Protein AF-A0A7J3XBY1-F1 (afdb_monomer)

Structure (mmCIF, N/CA/C/O backbone):
data_AF-A0A7J3XBY1-F1
#
_entry.id   AF-A0A7J3XBY1-F1
#
loop_
_atom_site.group_PDB
_atom_site.id
_atom_site.type_symbol
_atom_site.label_atom_id
_atom_site.label_alt_id
_atom_site.label_comp_id
_atom_site.label_asym_id
_atom_site.label_entity_id
_atom_site.label_seq_id
_atom_site.pdbx_PDB_ins_code
_atom_site.Cartn_x
_atom_site.Cartn_y
_atom_site.Cartn_z
_atom_site.occupancy
_atom_site.B_iso_or_equiv
_atom_site.auth_seq_id
_atom_site.auth_comp_id
_atom_site.auth_asym_id
_atom_site.auth_atom_id
_atom_site.pdbx_PDB_model_num
ATOM 1 N N . GLU A 1 1 ? -25.890 1.057 11.736 1.00 79.50 1 GLU A N 1
ATOM 2 C CA . GLU A 1 1 ? -25.985 0.246 10.523 1.00 79.50 1 GLU A CA 1
ATOM 3 C C . GLU A 1 1 ? -24.661 -0.401 10.126 1.00 79.50 1 GLU A C 1
ATOM 5 O O . GLU A 1 1 ? -24.503 -1.569 10.433 1.00 79.50 1 GLU A O 1
ATOM 10 N N . LEU A 1 2 ? -23.681 0.299 9.525 1.00 90.75 2 LEU A N 1
ATOM 11 C CA . LEU A 1 2 ? -22.458 -0.377 9.042 1.00 90.75 2 LEU A CA 1
ATOM 12 C C . LEU A 1 2 ? -21.665 -1.080 10.159 1.00 90.75 2 LEU A C 1
ATOM 14 O O . LEU A 1 2 ? -21.316 -2.240 10.000 1.00 90.75 2 LEU A O 1
ATOM 18 N N . SER A 1 3 ? -21.433 -0.424 11.303 1.00 92.00 3 SER A N 1
ATOM 19 C CA . SER A 1 3 ? -20.705 -1.039 12.427 1.00 92.00 3 SER A CA 1
ATOM 20 C C . SER A 1 3 ? -21.387 -2.302 12.974 1.00 92.00 3 SER A C 1
ATOM 22 O O . SER A 1 3 ? -20.697 -3.234 13.360 1.00 92.00 3 SER A O 1
ATOM 24 N N . GLU A 1 4 ? -22.725 -2.342 12.991 1.00 92.69 4 GLU A N 1
ATOM 25 C CA . GLU A 1 4 ? -23.493 -3.527 13.416 1.00 92.69 4 GLU A CA 1
ATOM 26 C C . GLU A 1 4 ? -23.358 -4.643 12.378 1.00 92.69 4 GLU A C 1
ATOM 28 O O . GLU A 1 4 ? -23.015 -5.762 12.737 1.00 92.69 4 GLU A O 1
ATOM 33 N N . LYS A 1 5 ? -23.513 -4.314 11.087 1.00 94.88 5 LYS A N 1
ATOM 34 C CA . LYS A 1 5 ? -23.347 -5.268 9.982 1.00 94.88 5 LYS A CA 1
ATOM 35 C C . LYS A 1 5 ? -21.949 -5.889 9.951 1.00 94.88 5 LYS A C 1
ATOM 37 O O . LYS A 1 5 ? -21.825 -7.080 9.709 1.00 94.88 5 LYS A O 1
ATOM 42 N N . LEU A 1 6 ? -20.893 -5.109 10.204 1.00 94.94 6 LEU A N 1
ATOM 43 C CA . LEU A 1 6 ? -19.517 -5.628 10.252 1.00 94.94 6 LEU A CA 1
ATOM 44 C C . LEU A 1 6 ? -19.338 -6.680 11.356 1.00 94.94 6 LEU A C 1
ATOM 46 O O . LEU A 1 6 ? -18.651 -7.676 11.150 1.00 94.94 6 LEU A O 1
ATOM 50 N N . VAL A 1 7 ? -19.964 -6.461 12.513 1.00 94.00 7 VAL A N 1
ATOM 51 C CA . VAL A 1 7 ? -19.957 -7.417 13.625 1.00 94.00 7 VAL A CA 1
ATOM 52 C C . VAL A 1 7 ? -20.794 -8.652 13.292 1.00 94.00 7 VAL A C 1
ATOM 54 O O . VAL A 1 7 ? -20.321 -9.769 13.472 1.00 94.00 7 VAL A O 1
ATOM 57 N N . GLU A 1 8 ? -22.009 -8.458 12.778 1.00 94.38 8 GLU A N 1
ATOM 58 C CA . GLU A 1 8 ? -22.939 -9.535 12.414 1.00 94.38 8 GLU A CA 1
ATOM 59 C C . GLU A 1 8 ? -22.351 -10.478 11.356 1.00 94.38 8 GLU A C 1
ATOM 61 O O . GLU A 1 8 ? -22.463 -11.694 11.473 1.00 94.38 8 GLU A O 1
ATOM 66 N N . LEU A 1 9 ? -21.662 -9.921 10.356 1.00 95.94 9 LEU A N 1
ATOM 67 C CA . LEU A 1 9 ? -20.975 -10.686 9.313 1.00 95.94 9 LEU A CA 1
ATOM 68 C C . LEU A 1 9 ? -19.730 -11.430 9.822 1.00 95.94 9 LEU A C 1
ATOM 70 O O . LEU A 1 9 ? -19.124 -12.175 9.055 1.00 95.94 9 LEU A O 1
ATOM 74 N N . GLY A 1 10 ? -19.322 -11.220 11.078 1.00 94.38 10 GLY A N 1
ATOM 75 C CA . GLY A 1 10 ? -18.137 -11.851 11.652 1.00 94.38 10 GLY A CA 1
ATOM 76 C C . GLY A 1 10 ? -16.837 -11.397 10.990 1.00 94.38 10 GLY A C 1
ATOM 77 O O . GLY A 1 10 ? -15.913 -12.196 10.869 1.00 94.38 10 GLY A O 1
ATOM 78 N N . VAL A 1 11 ? -16.762 -10.138 10.538 1.00 96.31 11 VAL A N 1
ATOM 79 C CA . VAL A 1 11 ? -15.561 -9.594 9.888 1.00 96.31 11 VAL A CA 1
ATOM 80 C C . VAL A 1 11 ? -14.359 -9.733 10.822 1.00 96.31 11 VAL A C 1
ATOM 82 O O . VAL A 1 11 ? -14.423 -9.340 11.987 1.00 96.31 11 VAL A O 1
ATOM 85 N N . ASP A 1 12 ? -13.252 -10.270 10.309 1.00 95.19 12 ASP A N 1
ATOM 86 C CA . ASP A 1 12 ? -12.038 -10.467 11.103 1.00 95.19 12 ASP A CA 1
ATOM 87 C C . ASP A 1 12 ? -11.291 -9.158 11.343 1.00 95.19 12 ASP A C 1
ATOM 89 O O . ASP A 1 12 ? -10.939 -8.845 12.481 1.00 95.19 12 ASP A O 1
ATOM 93 N N . GLU A 1 13 ? -11.090 -8.371 10.284 1.00 95.25 13 GLU A N 1
ATOM 94 C CA . GLU A 1 13 ? -10.285 -7.154 10.316 1.00 95.25 13 GLU A CA 1
ATOM 95 C C . GLU A 1 13 ? -10.919 -6.029 9.492 1.00 95.25 13 GLU A C 1
ATOM 97 O O . GLU A 1 13 ? -11.489 -6.245 8.422 1.00 95.25 13 GLU A O 1
ATOM 102 N N . VAL A 1 14 ? -10.793 -4.798 9.983 1.00 95.31 14 VAL A N 1
ATOM 103 C CA . VAL A 1 14 ? -11.239 -3.579 9.306 1.00 95.31 14 VAL A CA 1
ATOM 104 C C . VAL A 1 14 ? -10.068 -2.615 9.226 1.00 95.31 14 VAL A C 1
ATOM 106 O O . VAL A 1 14 ? -9.582 -2.130 10.246 1.00 95.31 14 VAL A O 1
ATOM 109 N N . TYR A 1 15 ? -9.654 -2.295 8.002 1.00 94.75 15 TYR A N 1
ATOM 110 C CA . TYR A 1 15 ? -8.628 -1.294 7.735 1.00 94.75 15 TYR A CA 1
ATOM 111 C C . TYR A 1 15 ? -9.278 0.052 7.411 1.00 94.75 15 TYR A C 1
ATOM 113 O O . TYR A 1 15 ? -10.004 0.185 6.425 1.00 94.75 15 TYR A O 1
ATOM 121 N N . VAL A 1 16 ? -8.998 1.069 8.223 1.00 94.44 16 VAL A N 1
ATOM 122 C CA . VAL A 1 16 ? -9.478 2.440 8.014 1.00 94.44 16 VAL A CA 1
ATOM 123 C C . VAL A 1 16 ? -8.360 3.350 7.537 1.00 94.44 16 VAL A C 1
ATOM 125 O O . VAL A 1 16 ? -7.238 3.315 8.031 1.00 94.44 16 VAL A O 1
ATOM 128 N N . SER A 1 17 ? -8.665 4.205 6.571 1.00 93.19 17 SER A N 1
ATOM 129 C CA . SER A 1 17 ? -7.735 5.238 6.123 1.00 93.19 17 SER A CA 1
ATOM 130 C C . SER A 1 17 ? -7.868 6.493 6.981 1.00 93.19 17 SER A C 1
ATOM 132 O O . SER A 1 17 ? -8.907 7.154 6.925 1.00 93.19 17 SER A O 1
ATOM 134 N N . LEU A 1 18 ? -6.826 6.826 7.748 1.00 91.56 18 LEU A N 1
ATOM 135 C CA . LEU A 1 18 ? -6.816 8.021 8.595 1.00 91.56 18 LEU A CA 1
ATOM 136 C C . LEU A 1 18 ? -6.181 9.221 7.898 1.00 91.56 18 LEU A C 1
ATOM 138 O O . LEU A 1 18 ? -6.830 10.244 7.832 1.00 91.56 18 LEU A O 1
ATOM 142 N N . ASP A 1 19 ? -4.973 9.095 7.347 1.00 90.75 19 ASP A N 1
ATOM 143 C CA . ASP A 1 19 ? -4.240 10.081 6.520 1.00 90.75 19 ASP A CA 1
ATOM 144 C C . ASP A 1 19 ? -4.087 11.542 7.007 1.00 90.75 19 ASP A C 1
ATOM 146 O O . ASP A 1 19 ? -3.199 12.229 6.516 1.00 90.75 19 ASP A O 1
ATOM 150 N N . ALA A 1 20 ? -4.888 12.047 7.938 1.00 92.31 20 ALA A N 1
ATOM 151 C CA . ALA A 1 20 ? -4.727 13.321 8.621 1.00 92.31 20 ALA A CA 1
ATOM 152 C C . ALA A 1 20 ? -5.603 13.358 9.884 1.00 92.31 20 ALA A C 1
ATOM 154 O O . ALA A 1 20 ? -6.589 12.625 9.993 1.00 92.31 20 ALA A O 1
ATOM 155 N N . LEU A 1 21 ? -5.245 14.220 10.832 1.00 90.50 21 LEU A N 1
ATOM 156 C CA . LEU A 1 21 ? -5.998 14.485 12.061 1.00 90.50 21 LEU A CA 1
ATOM 157 C C . LEU A 1 21 ? -6.724 15.832 12.011 1.00 90.50 21 LEU A C 1
ATOM 159 O O . LEU A 1 21 ? -7.783 15.979 12.618 1.00 90.50 21 LEU A O 1
ATOM 163 N N . ASP A 1 22 ? -6.174 16.803 11.284 1.00 90.88 22 ASP A N 1
ATOM 164 C CA . ASP A 1 22 ? -6.866 18.045 10.962 1.00 90.88 22 ASP A CA 1
ATOM 165 C C . ASP A 1 22 ? -7.938 17.835 9.875 1.00 90.88 22 ASP A C 1
ATOM 167 O O . ASP A 1 22 ? -7.717 17.154 8.871 1.00 90.88 22 ASP A O 1
ATOM 171 N N . VAL A 1 23 ? -9.118 18.435 10.060 1.00 88.19 23 VAL A N 1
ATOM 172 C CA . VAL A 1 23 ? -10.277 18.243 9.170 1.00 88.19 23 VAL A CA 1
ATOM 173 C C . VAL A 1 23 ? -10.050 18.875 7.794 1.00 88.19 23 VAL A C 1
ATOM 175 O O . VAL A 1 23 ? -10.453 18.298 6.776 1.00 88.19 23 VAL A O 1
ATOM 178 N N . GLU A 1 24 ? -9.399 20.039 7.733 1.00 88.44 24 GLU A N 1
ATOM 179 C CA . GLU A 1 24 ? -9.116 20.707 6.462 1.00 88.44 24 GLU A CA 1
ATOM 180 C C . GLU A 1 24 ? -8.057 19.939 5.670 1.00 88.44 24 GLU A C 1
ATOM 182 O O . GLU A 1 24 ? -8.217 19.707 4.468 1.00 88.44 24 GLU A O 1
ATOM 187 N N . LEU A 1 25 ? -6.991 19.503 6.341 1.00 89.81 25 LEU A N 1
ATOM 188 C CA . LEU A 1 25 ? -5.937 18.682 5.762 1.00 89.81 25 LEU A CA 1
ATOM 189 C C . LEU A 1 25 ? -6.477 17.329 5.294 1.00 89.81 25 LEU A C 1
ATOM 191 O O . LEU A 1 25 ? -6.195 16.918 4.165 1.00 89.81 25 LEU A O 1
ATOM 195 N N . TYR A 1 26 ? -7.313 16.679 6.109 1.00 89.88 26 TYR A N 1
ATOM 196 C CA . TYR A 1 26 ? -7.995 15.445 5.735 1.00 89.88 26 TYR A CA 1
ATOM 197 C C . TYR A 1 26 ? -8.787 15.638 4.447 1.00 89.88 26 TYR A C 1
ATOM 199 O O . TYR A 1 26 ? -8.616 14.871 3.506 1.00 89.88 26 TYR A O 1
ATOM 207 N N . SER A 1 27 ? -9.592 16.697 4.354 1.00 87.38 27 SER A N 1
ATOM 208 C CA . SER A 1 27 ? -10.418 16.972 3.171 1.00 87.38 27 SER A CA 1
ATOM 209 C C . SER A 1 27 ? -9.581 17.278 1.920 1.00 87.38 27 SER A C 1
ATOM 211 O O . SER A 1 27 ? -9.976 16.928 0.804 1.00 87.38 27 SER A O 1
ATOM 213 N N . LYS A 1 28 ? -8.402 17.898 2.089 1.00 86.81 28 LYS A N 1
ATOM 214 C CA . LYS A 1 28 ? -7.443 18.148 0.997 1.00 86.81 28 LYS A CA 1
ATOM 215 C C . LYS A 1 28 ? -6.835 16.851 0.456 1.00 86.81 28 LYS A C 1
ATOM 217 O O . LYS A 1 28 ? -6.684 16.724 -0.760 1.00 86.81 28 LYS A O 1
ATOM 222 N N . ILE A 1 29 ? -6.497 15.902 1.333 1.00 87.06 29 ILE A N 1
ATOM 223 C CA . ILE A 1 29 ? -5.884 14.615 0.960 1.00 87.06 29 ILE A CA 1
ATOM 224 C C . ILE A 1 29 ? -6.950 13.617 0.477 1.00 87.06 29 ILE A C 1
ATOM 226 O O . ILE A 1 29 ? -6.835 13.043 -0.606 1.00 87.06 29 ILE A O 1
ATOM 230 N N . ARG A 1 30 ? -8.015 13.429 1.257 1.00 86.94 30 ARG A N 1
ATOM 231 C CA . ARG A 1 30 ? -9.132 12.504 1.025 1.00 86.94 30 ARG A CA 1
ATOM 232 C C . ARG A 1 30 ? -10.342 13.260 0.482 1.00 86.94 30 ARG A C 1
ATOM 234 O O . ARG A 1 30 ? -11.317 13.501 1.189 1.00 86.94 30 ARG A O 1
ATOM 241 N N . ARG A 1 31 ? -10.297 13.611 -0.805 1.00 84.75 31 ARG A N 1
ATOM 242 C CA . ARG A 1 31 ? -11.412 14.290 -1.490 1.00 84.75 31 ARG A CA 1
ATOM 243 C C . ARG A 1 31 ? -12.710 13.485 -1.361 1.00 84.75 31 ARG A C 1
ATOM 245 O O . ARG A 1 31 ? -12.765 12.332 -1.779 1.00 84.75 31 ARG A O 1
ATOM 252 N N . GLY A 1 32 ? -13.744 14.108 -0.797 1.00 84.19 32 GLY A N 1
ATOM 253 C CA . GLY A 1 32 ? -15.044 13.476 -0.540 1.00 84.19 32 GLY A CA 1
ATOM 254 C C . GLY A 1 32 ? -15.105 12.612 0.725 1.00 84.19 32 GLY A C 1
ATOM 255 O O . GLY A 1 32 ? -16.154 12.043 1.013 1.00 84.19 32 GLY A O 1
ATOM 256 N N . GLY A 1 33 ? -14.010 12.505 1.482 1.00 86.12 33 GLY A N 1
ATOM 257 C CA . GLY A 1 33 ? -13.995 11.867 2.792 1.00 86.12 33 GLY A CA 1
ATOM 258 C C . GLY A 1 33 ? -14.268 12.866 3.918 1.00 86.12 33 GLY A C 1
ATOM 259 O O . GLY A 1 33 ? -13.955 14.048 3.810 1.00 86.12 33 GLY A O 1
ATOM 260 N N . GLU A 1 34 ? -14.798 12.368 5.034 1.00 90.62 34 GLU A N 1
ATOM 261 C CA . GLU A 1 34 ? -15.073 13.164 6.232 1.00 90.62 34 GLU A CA 1
ATOM 262 C C . GLU A 1 34 ? -14.492 12.466 7.463 1.00 90.62 34 GLU A C 1
ATOM 264 O O . GLU A 1 34 ? -15.006 11.431 7.899 1.00 90.62 34 GLU A O 1
ATOM 269 N N . LEU A 1 35 ? -13.445 13.055 8.052 1.00 91.94 35 LEU A N 1
ATOM 270 C CA . LEU A 1 35 ? -12.786 12.507 9.241 1.00 91.94 35 LEU A CA 1
ATOM 271 C C . LEU A 1 35 ? -13.787 12.263 10.378 1.00 91.94 35 LEU A C 1
ATOM 273 O O . LEU A 1 35 ? -13.792 11.191 10.972 1.00 91.94 35 LEU A O 1
ATOM 277 N N . SER A 1 36 ? -14.707 13.204 10.605 1.00 92.25 36 SER A N 1
ATOM 278 C CA . SER A 1 36 ? -15.729 13.113 11.655 1.00 92.25 36 SER A CA 1
ATOM 279 C C . SER A 1 36 ? -16.657 11.900 11.504 1.00 92.25 36 SER A C 1
ATOM 281 O O . SER A 1 36 ? -17.075 11.319 12.508 1.00 92.25 36 SER A O 1
ATOM 283 N N . LYS A 1 37 ? -16.975 11.480 10.270 1.00 92.12 37 LYS A N 1
ATOM 284 C CA . LYS A 1 37 ? -17.774 10.271 10.014 1.00 92.12 37 LYS A CA 1
ATOM 285 C C . LYS A 1 37 ? -16.991 9.009 10.367 1.00 92.12 37 LYS A C 1
ATOM 287 O O . LYS A 1 37 ? -17.569 8.090 10.945 1.00 92.12 37 LYS A O 1
ATOM 292 N N . ILE A 1 38 ? -15.691 8.984 10.072 1.00 92.25 38 ILE A N 1
ATOM 293 C CA . ILE A 1 38 ? -14.803 7.874 10.441 1.00 92.25 38 ILE A CA 1
ATOM 294 C C . ILE A 1 38 ? -14.689 7.777 11.962 1.00 92.25 38 ILE A C 1
ATOM 296 O O . ILE A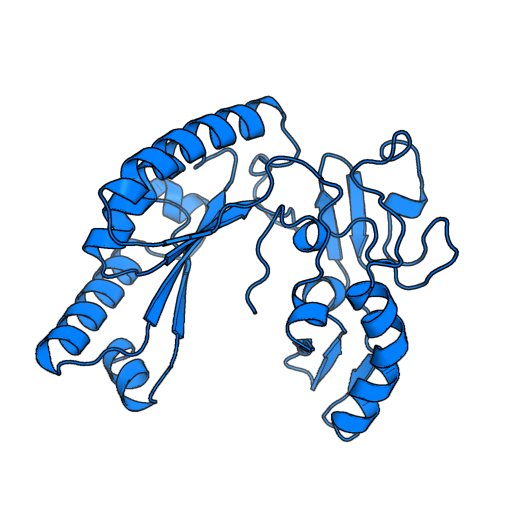 1 38 ? -14.926 6.702 12.507 1.00 92.25 38 ILE A O 1
ATOM 300 N N . THR A 1 39 ? -14.420 8.893 12.648 1.00 94.19 39 THR A N 1
ATOM 301 C CA . THR A 1 39 ? -14.345 8.962 14.117 1.00 94.19 39 THR A CA 1
ATOM 302 C C . THR A 1 39 ? -15.604 8.384 14.755 1.00 94.19 39 THR A C 1
ATOM 304 O O . THR A 1 39 ? -15.525 7.414 15.504 1.00 94.19 39 THR A O 1
ATOM 307 N N . LYS A 1 40 ? -16.782 8.894 14.369 1.00 94.75 40 LYS A N 1
ATOM 308 C CA . LYS A 1 40 ? -18.076 8.432 14.897 1.00 94.75 40 LYS A CA 1
ATOM 309 C C . LYS A 1 40 ? -18.335 6.953 14.604 1.00 94.75 40 LYS A C 1
ATOM 311 O O . LYS A 1 40 ? -18.896 6.242 15.437 1.00 94.75 40 LYS A O 1
ATOM 316 N N . GLY A 1 41 ? -17.954 6.479 13.416 1.00 95.06 41 GLY A N 1
ATOM 317 C CA . GLY A 1 41 ? -18.101 5.075 13.028 1.00 95.06 41 GLY A CA 1
ATOM 318 C C . GLY A 1 41 ? -17.251 4.136 13.885 1.00 95.06 41 GLY A C 1
ATOM 319 O O . GLY A 1 41 ? -17.741 3.086 14.311 1.00 95.06 41 GLY A O 1
ATOM 320 N N . LEU A 1 42 ? -16.012 4.540 14.172 1.00 95.62 42 LEU A N 1
ATOM 321 C CA . LEU A 1 42 ? -15.071 3.804 15.015 1.00 95.62 42 LEU A CA 1
ATOM 322 C C . LEU A 1 42 ? -15.471 3.836 16.489 1.00 95.62 42 LEU A C 1
ATOM 324 O O . LEU A 1 42 ? -15.490 2.787 17.121 1.00 95.62 42 LEU A O 1
ATOM 328 N N . GLU A 1 43 ? -15.890 4.986 17.017 1.00 96.00 43 GLU A N 1
ATOM 329 C CA . GLU A 1 43 ? -16.435 5.101 18.378 1.00 96.00 43 GLU A CA 1
ATOM 330 C C . GLU A 1 43 ? -17.658 4.199 18.571 1.00 96.00 43 GLU A C 1
ATOM 332 O O . GLU A 1 43 ? -17.768 3.482 19.569 1.00 96.00 43 GLU A O 1
ATOM 337 N N . LYS A 1 44 ? -18.570 4.180 17.588 1.00 95.62 44 LYS A N 1
ATOM 338 C CA . LYS A 1 44 ? -19.732 3.287 17.611 1.00 95.62 44 LYS A CA 1
ATOM 339 C C . LYS A 1 44 ? -19.308 1.818 17.596 1.00 95.62 44 LYS A C 1
ATOM 341 O O . LYS A 1 44 ? -19.849 1.033 18.370 1.00 95.62 44 LYS A O 1
ATOM 346 N N . LEU A 1 45 ? -18.363 1.445 16.732 1.00 96.00 45 LEU A N 1
ATOM 347 C CA . LEU A 1 45 ? -17.860 0.073 16.647 1.00 96.00 45 LEU A CA 1
ATOM 348 C C . LEU A 1 45 ? -17.168 -0.354 17.948 1.00 96.00 45 LEU A C 1
ATOM 350 O O . LEU A 1 45 ? -17.450 -1.435 18.453 1.00 96.00 45 LEU A O 1
ATOM 354 N N . LEU A 1 46 ? -16.338 0.513 18.529 1.00 95.56 46 LEU A N 1
ATOM 355 C CA . LEU A 1 46 ? -15.691 0.284 19.817 1.00 95.56 46 LEU A CA 1
ATOM 356 C C . LEU A 1 46 ? -16.727 0.061 20.925 1.00 95.56 46 LEU A C 1
ATOM 358 O O . LEU A 1 46 ? -16.628 -0.915 21.662 1.00 95.56 46 LEU A O 1
ATOM 362 N N . LYS A 1 47 ? -17.762 0.909 21.007 1.00 95.25 47 LYS A N 1
ATOM 363 C CA . LYS A 1 47 ? -18.839 0.759 21.997 1.00 95.25 47 LYS A CA 1
ATOM 364 C C . LYS A 1 47 ? -19.590 -0.566 21.839 1.00 95.25 47 LYS A C 1
ATOM 366 O O . LYS A 1 47 ? -19.839 -1.234 22.840 1.00 95.25 47 LYS A O 1
ATOM 371 N N . LEU A 1 48 ? -19.936 -0.943 20.605 1.00 94.50 48 LEU A N 1
ATOM 372 C CA . LEU A 1 48 ? -20.596 -2.220 20.312 1.00 94.50 48 LEU A CA 1
ATOM 373 C C . LEU A 1 48 ? -19.733 -3.392 20.780 1.00 94.50 48 LEU A C 1
ATOM 375 O O . LEU A 1 48 ? -20.207 -4.224 21.553 1.00 94.50 48 LEU A O 1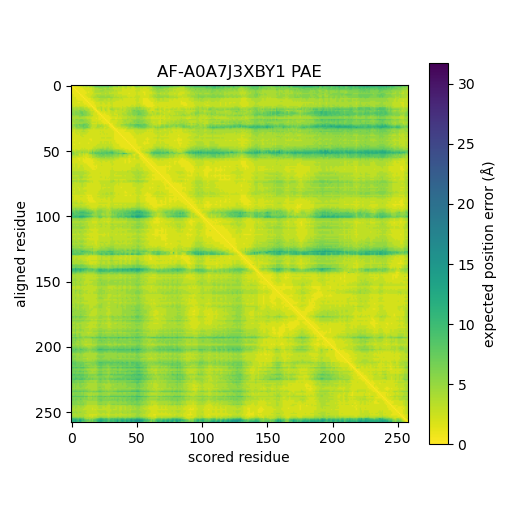
ATOM 379 N N . LYS A 1 49 ? -18.452 -3.394 20.396 1.00 94.12 49 LYS A N 1
ATOM 380 C CA . LYS A 1 49 ? -17.499 -4.430 20.793 1.00 94.12 49 LYS A CA 1
ATOM 381 C C . LYS A 1 49 ? -17.361 -4.543 22.310 1.00 94.12 49 LYS A C 1
ATOM 383 O O . LYS A 1 49 ? -17.470 -5.645 22.831 1.00 94.12 49 LYS A O 1
ATOM 388 N N . SER A 1 50 ? -17.208 -3.425 23.021 1.00 91.62 50 SER A N 1
ATOM 389 C CA . SER A 1 50 ? -17.087 -3.429 24.485 1.00 91.62 50 SER A CA 1
ATOM 390 C C . SER A 1 50 ? -18.359 -3.903 25.190 1.00 91.62 50 SER A C 1
ATOM 392 O O . SER A 1 50 ? -18.271 -4.629 26.170 1.00 91.62 50 SER A O 1
ATOM 394 N N . SER A 1 51 ? -19.545 -3.523 24.699 1.00 91.81 51 SER A N 1
ATOM 395 C CA . SER A 1 51 ? -20.825 -3.917 25.315 1.00 91.81 51 SER A CA 1
ATOM 396 C C . SER A 1 51 ? -21.169 -5.399 25.156 1.00 91.81 51 SER A C 1
ATOM 398 O O . SER A 1 51 ? -21.973 -5.923 25.917 1.00 91.81 51 SER A O 1
ATOM 400 N N . SER A 1 52 ? -20.592 -6.050 24.146 1.00 90.12 52 SER A N 1
ATOM 401 C CA . SER A 1 52 ? -20.855 -7.447 23.786 1.00 90.12 52 SER A CA 1
ATOM 402 C C . SER A 1 52 ? -19.620 -8.341 23.970 1.00 90.12 52 SER A C 1
ATOM 404 O O . SER A 1 52 ? -19.607 -9.460 23.472 1.00 90.12 52 SER A O 1
ATOM 406 N N . GLU A 1 53 ? -18.571 -7.830 24.632 1.00 91.88 53 GLU A N 1
ATOM 407 C CA . GLU A 1 53 ? -17.281 -8.508 24.862 1.00 91.88 53 GLU A CA 1
ATOM 408 C C . GLU A 1 53 ? -16.650 -9.109 23.588 1.00 91.88 53 GLU A C 1
ATOM 410 O O . GLU A 1 53 ? -16.007 -10.159 23.596 1.00 91.88 53 GLU A O 1
ATOM 415 N N . LEU A 1 54 ? -16.818 -8.421 22.456 1.00 91.94 54 LEU A N 1
ATOM 416 C CA . LEU A 1 54 ? -16.358 -8.893 21.155 1.00 91.94 54 LEU A CA 1
ATOM 417 C C . LEU A 1 54 ? -14.922 -8.458 20.878 1.00 91.94 54 LEU A C 1
ATOM 419 O O . LEU A 1 54 ? -14.579 -7.274 20.907 1.00 91.94 54 LEU A O 1
ATOM 423 N N . LEU A 1 55 ? -14.094 -9.419 20.477 1.00 90.31 55 LEU A N 1
ATOM 424 C CA . LEU A 1 55 ? -12.729 -9.148 20.023 1.00 90.31 55 LEU A CA 1
ATOM 425 C C . LEU A 1 55 ? -12.679 -8.685 18.558 1.00 90.31 55 LEU A C 1
ATOM 427 O O . LEU A 1 55 ? -11.791 -7.912 18.191 1.00 90.31 55 LEU A O 1
ATOM 431 N N . ARG A 1 56 ? -13.657 -9.089 17.735 1.00 94.44 56 ARG A N 1
ATOM 432 C CA . ARG A 1 56 ? -13.711 -8.830 16.286 1.00 94.44 56 ARG A CA 1
ATOM 433 C C . ARG A 1 56 ? -14.813 -7.833 15.889 1.00 94.44 56 ARG A C 1
ATOM 435 O O . ARG A 1 56 ? -15.802 -7.721 16.615 1.00 94.44 56 ARG A O 1
ATOM 442 N N . PRO A 1 57 ? -14.642 -7.096 14.775 1.00 95.88 57 PRO A N 1
ATOM 443 C CA . PRO A 1 57 ? -13.434 -7.034 13.939 1.00 95.88 57 PRO A CA 1
ATOM 444 C C . PRO A 1 57 ? -12.263 -6.336 14.640 1.00 95.88 57 PRO A C 1
ATOM 446 O O . PRO A 1 57 ? -12.461 -5.384 15.400 1.00 95.88 57 PRO A O 1
ATOM 449 N N . GLU A 1 58 ? -11.035 -6.784 14.390 1.00 96.00 58 GLU A N 1
ATOM 450 C CA . GLU A 1 58 ? -9.836 -6.019 14.733 1.00 96.00 58 GLU A CA 1
ATOM 451 C C . GLU A 1 58 ? -9.775 -4.762 13.855 1.00 96.00 58 GLU A C 1
ATOM 453 O O . GLU A 1 58 ? -9.915 -4.836 12.638 1.00 96.00 58 GLU A O 1
ATOM 458 N N . VAL A 1 59 ? -9.589 -3.588 14.461 1.00 96.50 59 VAL A N 1
ATOM 459 C CA . VAL A 1 59 ? -9.543 -2.326 13.716 1.00 96.50 59 VAL A CA 1
ATOM 460 C C . VAL A 1 59 ? -8.096 -1.892 13.553 1.00 96.50 59 VAL A C 1
ATOM 462 O O . VAL A 1 59 ? -7.403 -1.642 14.538 1.00 96.50 59 VAL A O 1
ATOM 465 N N . LYS A 1 60 ? -7.667 -1.735 12.305 1.00 96.69 60 LYS A N 1
ATOM 466 C CA . LYS A 1 60 ? -6.327 -1.294 11.919 1.00 96.69 60 LYS A CA 1
ATOM 467 C C . LYS A 1 60 ? -6.433 0.004 11.129 1.00 96.69 60 LYS A C 1
ATOM 469 O O . LYS A 1 60 ? -7.398 0.214 10.399 1.00 96.69 60 LYS A O 1
ATOM 474 N N . ALA A 1 61 ? -5.457 0.890 11.257 1.00 95.88 61 ALA A N 1
ATOM 475 C CA . ALA A 1 61 ? -5.421 2.144 10.517 1.00 95.88 61 ALA A CA 1
ATOM 476 C C . ALA A 1 61 ? -4.267 2.166 9.517 1.00 95.88 61 ALA A C 1
ATOM 478 O O . ALA A 1 61 ? -3.164 1.728 9.826 1.00 95.88 61 ALA A O 1
ATOM 479 N N . ILE A 1 62 ? -4.506 2.735 8.340 1.00 95.75 62 ILE A N 1
ATOM 480 C CA . ILE A 1 62 ? -3.472 3.070 7.362 1.00 95.75 62 ILE A CA 1
ATOM 481 C C . ILE A 1 62 ? -3.348 4.592 7.325 1.00 95.75 62 ILE A C 1
ATOM 483 O O . ILE A 1 62 ? -4.342 5.305 7.163 1.00 95.75 62 ILE A O 1
ATOM 487 N N . PHE A 1 63 ? -2.121 5.076 7.482 1.00 96.44 63 PHE A N 1
ATOM 488 C CA . PHE A 1 63 ? -1.749 6.475 7.359 1.00 96.44 63 PHE A CA 1
ATOM 489 C C . PHE A 1 63 ? -0.774 6.635 6.194 1.00 96.44 63 PHE A C 1
ATOM 491 O O . PHE A 1 63 ? 0.390 6.230 6.261 1.00 96.44 63 PHE A O 1
ATOM 498 N N . THR A 1 64 ? -1.263 7.225 5.109 1.00 96.00 64 THR A N 1
ATOM 499 C CA . THR A 1 64 ? -0.483 7.488 3.904 1.00 96.00 64 THR A CA 1
ATOM 500 C C . THR A 1 64 ? 0.304 8.782 4.075 1.00 96.00 64 THR A C 1
ATOM 502 O O . THR A 1 64 ? -0.261 9.873 4.114 1.00 96.00 64 THR A O 1
ATOM 505 N N . VAL A 1 65 ? 1.621 8.663 4.186 1.00 97.06 65 VAL A N 1
ATOM 506 C CA . VAL A 1 65 ? 2.549 9.760 4.451 1.00 97.06 65 VAL A CA 1
ATOM 507 C C . VAL A 1 65 ? 2.808 10.544 3.171 1.00 97.06 65 VAL A C 1
ATOM 509 O O . VAL A 1 65 ? 3.245 10.001 2.153 1.00 97.06 65 VAL A O 1
ATOM 512 N N . THR A 1 66 ? 2.572 11.845 3.257 1.00 96.31 66 THR A N 1
ATOM 513 C CA . THR A 1 66 ? 2.774 12.847 2.213 1.00 96.31 66 THR A CA 1
ATOM 514 C C . THR A 1 66 ? 3.560 14.023 2.785 1.00 96.31 66 THR A C 1
ATOM 516 O O . THR A 1 66 ? 3.691 14.184 3.998 1.00 96.31 66 THR A O 1
ATOM 519 N N . ARG A 1 67 ? 4.031 14.922 1.919 1.00 95.88 67 ARG A N 1
ATOM 520 C CA . ARG A 1 67 ? 4.636 16.191 2.359 1.00 95.88 67 ARG A CA 1
ATOM 521 C C . ARG A 1 67 ? 3.688 17.089 3.152 1.00 95.88 67 ARG A C 1
ATOM 523 O O . ARG A 1 67 ? 4.176 17.966 3.855 1.00 95.88 67 ARG A O 1
ATOM 530 N N . LEU A 1 68 ? 2.373 16.902 3.016 1.00 94.81 68 LEU A N 1
ATOM 531 C CA . LEU A 1 68 ? 1.372 17.742 3.672 1.00 94.81 68 LEU A CA 1
ATOM 532 C C . LEU A 1 68 ? 1.078 17.307 5.111 1.00 94.81 68 LEU A C 1
ATOM 534 O O . LEU A 1 68 ? 0.697 18.143 5.919 1.00 94.81 68 LEU A O 1
ATOM 538 N N . ASN A 1 69 ? 1.230 16.017 5.421 1.00 96.00 69 ASN A N 1
ATOM 539 C CA . ASN A 1 69 ? 0.802 15.434 6.698 1.00 96.00 69 ASN A CA 1
ATOM 540 C C . ASN A 1 69 ? 1.940 14.793 7.506 1.00 96.00 69 ASN A C 1
ATOM 542 O O . ASN A 1 69 ? 1.685 14.225 8.566 1.00 96.00 69 ASN A O 1
ATOM 546 N N . VAL A 1 70 ? 3.190 14.870 7.029 1.00 97.12 70 VAL A N 1
ATOM 547 C CA . VAL A 1 70 ? 4.342 14.252 7.705 1.00 97.12 70 VAL A CA 1
ATOM 548 C C . VAL A 1 70 ? 4.465 14.701 9.164 1.00 97.12 70 VAL A C 1
ATOM 550 O O . VAL A 1 70 ? 4.786 13.889 10.025 1.00 97.12 70 VAL A O 1
ATOM 553 N N . ASP A 1 71 ? 4.118 15.951 9.474 1.00 95.50 71 ASP A N 1
ATOM 554 C CA . ASP A 1 71 ? 4.175 16.504 10.832 1.00 95.50 71 ASP A CA 1
ATOM 555 C C . ASP A 1 71 ? 3.070 15.991 11.773 1.00 95.50 71 ASP A C 1
ATOM 557 O O . ASP A 1 71 ? 3.159 16.162 12.990 1.00 95.50 71 ASP A O 1
ATOM 561 N N . GLU A 1 72 ? 2.041 15.317 11.252 1.00 95.62 72 GLU A N 1
ATOM 562 C CA . GLU A 1 72 ? 0.997 14.691 12.068 1.00 95.62 72 GLU A CA 1
ATOM 563 C C . GLU A 1 72 ? 1.335 13.257 12.484 1.00 95.62 72 GLU A C 1
ATOM 565 O O . GLU A 1 72 ? 0.730 12.743 13.425 1.00 95.62 72 GLU A O 1
ATOM 570 N N . VAL A 1 73 ? 2.330 12.623 11.851 1.00 96.56 73 VAL A N 1
ATOM 571 C CA . VAL A 1 73 ? 2.720 11.217 12.078 1.00 96.56 73 VAL A CA 1
ATOM 572 C C . VAL A 1 73 ? 2.886 10.898 13.565 1.00 96.56 73 VAL A C 1
ATOM 574 O O . VAL A 1 73 ? 2.329 9.907 14.042 1.00 96.56 73 VAL A O 1
ATOM 577 N N . GLY A 1 74 ? 3.567 11.772 14.314 1.00 92.62 74 GLY A N 1
ATOM 578 C CA . GLY A 1 74 ? 3.808 11.616 15.753 1.00 92.62 74 GLY A CA 1
ATOM 579 C C . GLY A 1 74 ? 2.546 11.673 16.625 1.00 92.62 74 GLY A C 1
ATOM 580 O O . GLY A 1 74 ? 2.576 11.240 17.778 1.00 92.62 74 GLY A O 1
ATOM 581 N N . LYS A 1 75 ? 1.425 12.195 16.115 1.00 93.19 75 LYS A N 1
ATOM 582 C CA . LYS A 1 75 ? 0.153 12.360 16.845 1.00 93.19 75 LYS A CA 1
ATOM 583 C C . LYS A 1 75 ? -0.850 11.237 16.563 1.00 93.19 75 LYS A C 1
ATOM 585 O O . LYS A 1 75 ? -1.736 10.995 17.381 1.00 93.19 75 LYS A O 1
ATOM 590 N N . VAL A 1 76 ? -0.693 10.531 15.440 1.00 94.38 76 VAL A N 1
ATOM 591 C CA . VAL A 1 76 ? -1.644 9.508 14.968 1.00 94.38 76 VAL A CA 1
ATOM 592 C C . VAL A 1 76 ? -1.841 8.393 15.989 1.00 94.38 76 VAL A C 1
ATOM 594 O O . VAL A 1 76 ? -2.970 7.970 16.202 1.00 94.38 76 VAL A O 1
ATOM 597 N N . LEU A 1 77 ? -0.777 7.946 16.661 1.00 94.69 77 LEU A N 1
ATOM 598 C CA . LEU A 1 77 ? -0.860 6.816 17.590 1.00 94.69 77 LEU A CA 1
ATOM 599 C C . LEU A 1 77 ? -1.792 7.091 18.785 1.00 94.69 77 LEU A C 1
ATOM 601 O O . LEU A 1 77 ? -2.564 6.222 19.187 1.00 94.69 77 LEU A O 1
ATOM 605 N N . THR A 1 78 ? -1.766 8.315 19.322 1.00 94.00 78 THR A N 1
ATOM 606 C CA . THR A 1 78 ? -2.649 8.735 20.421 1.00 94.00 78 THR A CA 1
ATOM 607 C C . THR A 1 78 ? -4.111 8.747 19.978 1.00 94.00 78 THR A C 1
ATOM 609 O O . THR A 1 78 ? -4.973 8.220 20.677 1.00 94.00 78 THR A O 1
ATOM 612 N N . TYR A 1 79 ? -4.378 9.293 18.792 1.00 94.44 79 TYR A N 1
ATOM 613 C CA . TYR A 1 79 ? -5.720 9.339 18.216 1.00 94.44 79 TYR A CA 1
ATOM 614 C C . TYR A 1 79 ? -6.253 7.944 17.851 1.00 94.44 79 TYR A C 1
ATOM 616 O O . TYR A 1 79 ? -7.403 7.608 18.124 1.00 94.44 79 TYR A O 1
ATOM 624 N N . ALA A 1 80 ? -5.399 7.084 17.297 1.00 94.75 80 ALA A N 1
ATOM 625 C CA . ALA A 1 80 ? -5.727 5.695 16.996 1.00 94.75 80 ALA A CA 1
ATOM 626 C C . ALA A 1 80 ? -6.145 4.937 18.270 1.00 94.75 80 ALA A C 1
ATOM 628 O O . ALA A 1 80 ? -7.182 4.269 18.286 1.00 94.75 80 ALA A O 1
ATOM 629 N N . ARG A 1 81 ? -5.403 5.115 19.373 1.00 94.50 81 ARG A N 1
ATOM 630 C CA . ARG A 1 81 ? -5.740 4.514 20.671 1.00 94.50 81 ARG A CA 1
ATOM 631 C C . ARG A 1 81 ? -7.122 4.936 21.169 1.00 94.50 81 ARG A C 1
ATOM 633 O O . ARG A 1 81 ? -7.867 4.072 21.624 1.00 94.50 81 ARG A O 1
ATOM 640 N N . SER A 1 82 ? -7.480 6.223 21.089 1.00 93.62 82 SER A N 1
ATOM 641 C CA . SER A 1 82 ? -8.796 6.690 21.561 1.00 93.62 82 SER A CA 1
ATOM 642 C C . SER A 1 82 ? -9.966 6.100 20.770 1.00 93.62 82 SER A C 1
ATOM 644 O O . SER A 1 82 ? -11.082 6.060 21.273 1.00 93.62 82 SER A O 1
ATOM 646 N N . LEU A 1 83 ? -9.707 5.608 19.557 1.00 94.00 83 LEU A N 1
ATOM 647 C CA . LEU A 1 83 ? -10.702 5.000 18.673 1.00 94.00 83 LEU A CA 1
ATOM 648 C C . LEU A 1 83 ? -10.704 3.467 18.714 1.00 94.00 83 LEU A C 1
ATOM 650 O O . LEU A 1 83 ? -11.418 2.836 17.938 1.00 94.00 83 LEU A O 1
ATOM 654 N N . GLY A 1 84 ? -9.913 2.855 19.603 1.00 93.88 84 GLY A N 1
ATOM 655 C CA . GLY A 1 84 ? -9.825 1.398 19.713 1.00 93.88 84 GLY A CA 1
ATOM 656 C C . GLY A 1 84 ? -9.108 0.729 18.538 1.00 93.88 84 GLY A C 1
ATOM 657 O O . GLY A 1 84 ? -9.312 -0.460 18.296 1.00 93.88 84 GLY A O 1
ATOM 658 N N . VAL A 1 85 ? -8.282 1.478 17.803 1.00 96.12 85 VAL A N 1
ATOM 659 C CA . VAL A 1 85 ? -7.418 0.933 16.751 1.00 96.12 85 VAL A CA 1
ATOM 660 C C . VAL A 1 85 ? -6.273 0.163 17.406 1.00 96.12 85 VAL A C 1
ATOM 662 O O . VAL A 1 85 ? -5.577 0.696 18.272 1.00 96.12 85 VAL A O 1
ATOM 665 N N . SER A 1 86 ? -6.063 -1.083 16.989 1.00 95.62 86 SER A N 1
ATOM 666 C CA . SER A 1 86 ? -5.033 -1.966 17.544 1.00 95.62 86 SER A CA 1
ATOM 667 C C . SER A 1 86 ? -3.691 -1.862 16.827 1.00 95.62 86 SER A C 1
ATOM 669 O O . SER A 1 86 ? -2.672 -2.237 17.404 1.00 95.62 86 SER A O 1
ATOM 671 N N . GLU A 1 87 ? -3.661 -1.361 15.591 1.00 96.31 87 GLU A N 1
ATOM 672 C CA . GLU A 1 87 ? -2.439 -1.249 14.796 1.00 96.31 87 GLU A CA 1
ATOM 673 C C . GLU A 1 87 ? -2.500 -0.098 13.791 1.00 96.31 87 GLU A C 1
ATOM 675 O O . GLU A 1 87 ? -3.529 0.131 13.155 1.00 96.31 87 GLU A O 1
ATOM 680 N N . VAL A 1 88 ? -1.384 0.616 13.630 1.00 96.81 88 VAL A N 1
ATOM 681 C CA . VAL A 1 88 ? -1.224 1.710 12.667 1.00 96.81 88 VAL A CA 1
ATOM 682 C C . VAL A 1 88 ? -0.117 1.371 11.672 1.00 96.81 88 VAL A C 1
ATOM 684 O O . VAL A 1 88 ? 1.034 1.154 12.051 1.00 96.81 88 VAL A O 1
ATOM 687 N N . PHE A 1 89 ? -0.459 1.388 10.388 1.00 96.88 89 PHE A N 1
ATOM 688 C CA . PHE A 1 89 ? 0.452 1.232 9.263 1.00 96.88 89 PHE A CA 1
ATOM 689 C C . PHE A 1 89 ? 0.793 2.604 8.701 1.00 96.88 89 PHE A C 1
ATOM 691 O O . PHE A 1 89 ? -0.088 3.307 8.208 1.00 96.88 89 PHE A O 1
ATOM 698 N N . TYR A 1 90 ? 2.068 2.975 8.724 1.00 97.00 90 TYR A N 1
ATOM 699 C CA . TYR A 1 90 ? 2.536 4.154 8.002 1.00 97.00 90 TYR A CA 1
ATOM 700 C C . TYR A 1 90 ? 3.018 3.742 6.622 1.00 97.00 90 TYR A C 1
ATOM 702 O O . TYR A 1 90 ? 3.844 2.850 6.496 1.00 97.00 90 TYR A O 1
ATOM 710 N N . SER A 1 91 ? 2.531 4.391 5.575 1.00 96.19 91 SER A N 1
ATOM 711 C CA . SER A 1 91 ? 2.815 3.997 4.198 1.00 96.19 91 SER A CA 1
ATOM 712 C C . SER A 1 91 ? 3.207 5.211 3.381 1.00 96.19 91 SER A C 1
ATOM 714 O O . SER A 1 91 ? 2.457 6.181 3.379 1.00 96.19 91 SER A O 1
ATOM 716 N N . TYR A 1 92 ? 4.329 5.198 2.658 1.00 97.06 92 TYR A N 1
ATOM 717 C CA . TYR A 1 92 ? 4.593 6.306 1.742 1.00 97.06 92 TYR A CA 1
ATOM 718 C C . TYR A 1 92 ? 3.517 6.381 0.658 1.00 97.06 92 TYR A C 1
ATOM 720 O O . TYR A 1 92 ? 3.081 5.364 0.106 1.00 97.06 92 TYR A O 1
ATOM 728 N N . TYR A 1 93 ? 3.117 7.608 0.343 1.00 95.62 93 TYR A N 1
ATOM 729 C CA . TYR A 1 93 ? 2.318 7.911 -0.829 1.00 95.62 93 TYR A CA 1
ATOM 730 C C . TYR A 1 93 ? 3.043 7.480 -2.111 1.00 95.62 93 TYR A C 1
ATOM 732 O O . TYR A 1 93 ? 4.221 7.788 -2.296 1.00 95.62 93 TYR A O 1
ATOM 740 N N . ILE A 1 94 ? 2.326 6.785 -2.996 1.00 94.50 94 ILE A N 1
ATOM 741 C CA . ILE A 1 94 ? 2.804 6.416 -4.329 1.00 94.50 94 ILE A CA 1
ATOM 742 C C . ILE A 1 94 ? 2.062 7.260 -5.352 1.00 94.50 94 ILE A C 1
ATOM 744 O O . ILE A 1 94 ? 0.830 7.259 -5.390 1.00 94.50 94 ILE A O 1
ATOM 748 N N . ASP A 1 95 ? 2.823 7.972 -6.179 1.00 93.44 95 ASP A N 1
ATOM 749 C CA . ASP A 1 95 ? 2.262 8.905 -7.142 1.00 93.44 95 ASP A CA 1
ATOM 750 C C . ASP A 1 95 ? 1.413 8.202 -8.205 1.00 93.44 95 ASP A C 1
ATOM 752 O O . ASP A 1 95 ? 1.791 7.144 -8.714 1.00 93.44 95 ASP A O 1
ATOM 756 N N . TYR A 1 96 ? 0.267 8.787 -8.550 1.00 91.38 96 TYR A N 1
ATOM 757 C CA . TYR A 1 96 ? -0.646 8.256 -9.557 1.00 91.38 96 TYR A CA 1
ATOM 758 C C . TYR A 1 96 ? -1.219 9.379 -10.436 1.00 91.38 96 TYR A C 1
ATOM 760 O O . TYR A 1 96 ? -1.282 10.538 -10.019 1.00 91.38 96 TYR A O 1
ATOM 768 N N . PRO A 1 97 ? -1.702 9.064 -11.654 1.00 88.94 97 PRO A N 1
ATOM 769 C CA . PRO A 1 97 ? -2.180 10.082 -12.578 1.00 88.94 97 PRO A CA 1
ATOM 770 C C . PRO A 1 97 ? -3.442 10.766 -12.044 1.00 88.94 97 PRO A C 1
ATOM 772 O O . PRO A 1 97 ? -4.424 10.095 -11.727 1.00 88.94 97 PRO A O 1
ATOM 775 N N . GLY A 1 98 ? -3.427 12.100 -11.994 1.00 85.06 98 GLY A N 1
ATOM 776 C CA . GLY A 1 98 ? -4.543 12.918 -11.503 1.00 85.06 98 GLY A CA 1
ATOM 777 C C . GLY A 1 98 ? -4.476 13.264 -10.013 1.00 85.06 98 GLY A C 1
ATOM 778 O O . GLY A 1 98 ? -5.366 13.954 -9.512 1.00 85.06 98 GLY A O 1
ATOM 779 N N . ALA A 1 99 ? -3.433 12.825 -9.309 1.00 84.12 99 ALA A N 1
ATOM 780 C CA . ALA A 1 99 ? -3.204 13.233 -7.936 1.00 84.12 99 ALA A CA 1
ATOM 781 C C . ALA A 1 99 ? -2.831 14.724 -7.809 1.00 84.12 99 ALA A C 1
ATOM 783 O O . ALA A 1 99 ? -2.271 15.308 -8.743 1.00 84.12 99 ALA A O 1
ATOM 784 N N . PRO A 1 100 ? -3.102 15.357 -6.651 1.00 82.94 100 PRO A N 1
ATOM 785 C CA . PRO A 1 100 ? -2.589 16.690 -6.358 1.00 82.94 100 PRO A CA 1
ATOM 786 C C . PRO A 1 100 ? -1.051 16.734 -6.442 1.00 82.94 100 PRO A C 1
ATOM 788 O O . PRO A 1 100 ? -0.389 15.818 -5.947 1.00 82.94 100 PRO A O 1
ATOM 791 N N . PRO A 1 101 ? -0.458 17.796 -7.017 1.00 84.00 101 PRO A N 1
ATOM 792 C CA . PRO A 1 101 ? 0.991 17.942 -7.042 1.00 84.00 101 PRO A CA 1
ATOM 793 C C . PRO A 1 101 ? 1.550 18.157 -5.629 1.00 84.00 101 PRO A C 1
ATOM 795 O O . PRO A 1 101 ? 0.873 18.671 -4.740 1.00 84.00 101 PRO A O 1
ATOM 798 N N . GLY A 1 102 ? 2.821 17.800 -5.433 1.00 87.19 102 GLY A N 1
ATOM 799 C CA . GLY A 1 102 ? 3.553 18.113 -4.202 1.00 87.19 102 GLY A CA 1
ATOM 800 C C . GLY A 1 102 ? 3.272 17.195 -3.009 1.00 87.19 102 GLY A C 1
ATOM 801 O O . GLY A 1 102 ? 3.717 17.512 -1.911 1.00 87.19 102 GLY A O 1
ATOM 802 N N . LEU A 1 103 ? 2.583 16.064 -3.198 1.00 92.94 103 LEU A N 1
ATOM 803 C CA . LEU A 1 103 ? 2.352 15.079 -2.131 1.00 92.94 103 LEU A CA 1
ATOM 804 C C . LEU A 1 103 ? 3.561 14.174 -1.858 1.00 92.94 103 LEU A C 1
ATOM 806 O O . LEU A 1 103 ? 3.718 13.710 -0.728 1.00 92.94 103 LEU A O 1
ATOM 810 N N . ASP A 1 104 ? 4.409 13.930 -2.861 1.00 94.56 104 ASP A N 1
ATOM 811 C CA . ASP A 1 104 ? 5.509 12.963 -2.787 1.00 94.56 104 ASP A CA 1
ATOM 812 C C . ASP A 1 104 ? 6.518 13.304 -1.681 1.00 94.56 104 ASP A C 1
ATOM 814 O O . ASP A 1 104 ? 7.276 14.269 -1.779 1.00 94.56 104 ASP A O 1
ATOM 818 N N . CYS A 1 105 ? 6.516 12.496 -0.620 1.00 96.25 105 CYS A N 1
ATOM 819 C CA . CYS A 1 105 ? 7.509 12.541 0.450 1.00 96.25 105 CYS A CA 1
ATOM 820 C C . CYS A 1 105 ? 8.651 11.541 0.217 1.00 96.25 105 CYS A C 1
ATOM 822 O O . CYS A 1 105 ? 9.764 11.763 0.685 1.00 96.25 105 CYS A O 1
ATOM 824 N N . LEU A 1 106 ? 8.394 10.454 -0.517 1.00 95.81 106 LEU A N 1
ATOM 825 C CA . LEU A 1 106 ? 9.350 9.371 -0.738 1.00 95.81 106 LEU A CA 1
ATOM 826 C C . LEU A 1 106 ? 10.514 9.823 -1.629 1.00 95.81 106 LEU A C 1
ATOM 828 O O . LEU A 1 106 ? 11.661 9.447 -1.386 1.00 95.81 106 LEU A O 1
ATOM 832 N N . GLY A 1 107 ? 10.235 10.642 -2.643 1.00 93.81 107 GLY A N 1
ATOM 833 C CA . GLY A 1 107 ? 11.246 11.220 -3.527 1.00 93.81 107 GLY A CA 1
ATOM 834 C C . GLY A 1 107 ? 11.975 12.448 -2.979 1.00 93.81 107 GLY A C 1
ATOM 835 O O . GLY A 1 107 ? 12.887 12.930 -3.641 1.00 93.81 107 GLY A O 1
ATOM 836 N N . VAL A 1 108 ? 11.617 12.953 -1.792 1.00 95.50 108 VAL A N 1
ATOM 837 C CA . VAL A 1 108 ? 12.162 14.207 -1.239 1.00 95.50 108 VAL A CA 1
ATOM 838 C C . VAL A 1 108 ? 12.995 13.921 0.018 1.00 95.50 108 VAL A C 1
ATOM 840 O O . VAL A 1 108 ? 12.408 13.618 1.063 1.00 95.50 108 VAL A O 1
ATOM 843 N N . PRO A 1 109 ? 14.342 14.017 -0.037 1.00 94.75 109 PRO A N 1
ATOM 844 C CA . PRO A 1 109 ? 15.226 13.675 1.081 1.00 94.75 109 PRO A CA 1
ATOM 845 C C . PRO A 1 109 ? 14.870 14.365 2.401 1.00 94.75 109 PRO A C 1
ATOM 847 O O . PRO A 1 109 ? 14.782 13.703 3.432 1.00 94.75 109 PRO A O 1
ATOM 850 N N . GLU A 1 110 ? 14.566 15.662 2.369 1.00 96.56 110 GLU A N 1
ATOM 851 C CA . GLU A 1 110 ? 14.202 16.451 3.549 1.00 96.56 110 GLU A CA 1
ATOM 852 C C . GLU A 1 110 ? 12.870 15.989 4.156 1.00 96.56 110 GLU A C 1
ATOM 854 O O . GLU A 1 110 ? 12.651 16.069 5.363 1.00 96.56 110 GLU A O 1
ATOM 859 N N . CYS A 1 111 ? 11.944 15.490 3.331 1.00 96.94 111 CYS A N 1
ATOM 860 C CA . CYS A 1 111 ? 10.693 14.923 3.827 1.00 96.94 111 CYS A CA 1
ATOM 861 C C . CYS A 1 111 ? 10.912 13.553 4.470 1.00 96.94 111 CYS A C 1
ATOM 863 O O . CYS A 1 111 ? 10.352 13.286 5.533 1.00 96.94 111 CYS A O 1
ATOM 865 N N . ARG A 1 112 ? 11.756 12.706 3.866 1.00 96.38 112 ARG A N 1
ATOM 866 C CA . ARG A 1 112 ? 12.120 11.407 4.444 1.00 96.38 112 ARG A CA 1
ATOM 867 C C . ARG A 1 112 ? 12.799 11.551 5.797 1.00 96.38 112 ARG A C 1
ATOM 869 O O . ARG A 1 112 ? 12.487 10.787 6.704 1.00 96.38 112 ARG A O 1
ATOM 876 N N . GLU A 1 113 ? 13.669 12.544 5.937 1.00 96.81 113 GLU A N 1
ATOM 877 C CA . GLU A 1 113 ? 14.363 12.799 7.193 1.00 96.81 113 GLU A CA 1
ATOM 878 C C . GLU A 1 113 ? 13.402 13.264 8.292 1.00 96.81 113 GLU A C 1
ATOM 880 O O . GLU A 1 113 ? 13.360 12.664 9.364 1.00 96.81 113 GLU A O 1
ATOM 885 N N . ARG A 1 114 ? 12.513 14.218 7.989 1.00 97.25 114 ARG A N 1
ATOM 886 C CA . ARG A 1 114 ? 11.437 14.602 8.920 1.00 97.25 114 ARG A CA 1
ATOM 887 C C . ARG A 1 114 ? 10.558 13.414 9.299 1.00 97.25 114 ARG A C 1
ATOM 889 O O . ARG A 1 114 ? 10.214 13.234 10.462 1.00 97.25 114 ARG A O 1
ATOM 896 N N . PHE A 1 115 ? 10.202 12.566 8.337 1.00 97.62 115 PHE A N 1
ATOM 897 C CA . PHE A 1 115 ? 9.418 11.369 8.628 1.00 97.62 115 PHE A CA 1
ATOM 898 C C . PHE A 1 115 ? 10.166 10.390 9.545 1.00 97.62 115 PHE A C 1
ATOM 900 O O . PHE A 1 115 ? 9.561 9.845 10.469 1.00 97.62 115 PHE A O 1
ATOM 907 N N . ARG A 1 116 ? 11.478 10.207 9.346 1.00 97.00 116 ARG A N 1
ATOM 908 C CA . ARG A 1 116 ? 12.343 9.405 10.225 1.00 97.00 116 ARG A CA 1
ATOM 909 C C . ARG A 1 116 ? 12.301 9.927 11.662 1.00 97.00 116 ARG A C 1
ATOM 911 O O . ARG A 1 116 ? 12.104 9.130 12.576 1.00 97.00 116 ARG A O 1
ATOM 918 N N . GLU A 1 117 ? 12.419 11.238 11.859 1.00 96.38 117 GLU A N 1
ATOM 919 C CA . GLU A 1 117 ? 12.306 11.878 13.178 1.00 96.38 117 GLU A CA 1
ATOM 920 C C . GLU A 1 117 ? 10.937 11.611 13.820 1.00 96.38 117 GLU A C 1
ATOM 922 O O . GLU A 1 117 ? 10.863 11.145 14.959 1.00 96.38 117 GLU A O 1
ATOM 927 N N . ARG A 1 118 ? 9.838 11.791 13.072 1.00 97.12 118 ARG A N 1
ATOM 928 C CA . ARG A 1 118 ? 8.489 11.500 13.588 1.00 97.12 118 ARG A CA 1
ATOM 929 C C . ARG A 1 118 ? 8.289 10.027 13.929 1.00 97.12 118 ARG A C 1
ATOM 931 O O . ARG A 1 118 ? 7.601 9.716 14.897 1.00 97.12 118 ARG A O 1
ATOM 938 N N . LEU A 1 119 ? 8.894 9.102 13.185 1.00 95.69 119 LEU A N 1
ATOM 939 C CA . LEU A 1 119 ? 8.845 7.680 13.528 1.00 95.69 119 LEU A CA 1
ATOM 940 C C . LEU A 1 119 ? 9.593 7.360 14.827 1.00 95.69 119 LEU A C 1
ATOM 942 O O . LEU A 1 119 ? 9.183 6.439 15.537 1.00 95.69 119 LEU A O 1
ATOM 946 N N . VAL A 1 120 ? 10.646 8.106 15.176 1.00 94.38 120 VAL A N 1
ATOM 947 C CA . VAL A 1 120 ? 11.289 7.989 16.495 1.00 94.38 120 VAL A CA 1
ATOM 948 C C . VAL A 1 120 ? 10.306 8.401 17.591 1.00 94.38 120 VAL A C 1
ATOM 950 O O . VAL A 1 120 ? 10.109 7.636 18.533 1.00 94.38 120 VAL A O 1
ATOM 953 N N . GLU A 1 121 ? 9.598 9.525 17.432 1.00 93.88 121 GLU A N 1
ATOM 954 C CA . GLU A 1 121 ? 8.552 9.948 18.381 1.00 93.88 121 GLU A CA 1
ATOM 955 C C . GLU A 1 121 ? 7.450 8.887 18.540 1.00 93.88 121 GLU A C 1
ATOM 957 O O . GLU A 1 121 ? 7.047 8.560 19.657 1.00 93.88 121 GLU A O 1
ATOM 962 N N . VAL A 1 122 ? 6.982 8.311 17.426 1.00 95.00 122 VAL A N 1
ATOM 963 C CA . VAL A 1 122 ? 5.995 7.220 17.432 1.00 95.00 122 VAL A CA 1
ATOM 964 C C . VAL A 1 122 ? 6.531 6.003 18.184 1.00 95.00 122 VAL A C 1
ATOM 966 O O . VAL A 1 122 ? 5.793 5.393 18.948 1.00 95.00 122 VAL A O 1
ATOM 969 N N . SER A 1 123 ? 7.809 5.662 17.999 1.00 93.50 123 SER A N 1
ATOM 970 C CA . SER A 1 123 ? 8.446 4.522 18.673 1.00 93.50 123 SER A CA 1
ATOM 971 C C . SER A 1 123 ? 8.487 4.706 20.186 1.00 93.50 123 SER A C 1
ATOM 973 O O . SER A 1 123 ? 8.202 3.764 20.916 1.00 93.50 123 SER A O 1
ATOM 975 N N . MET A 1 124 ? 8.791 5.920 20.651 1.00 91.75 124 MET A N 1
ATOM 976 C CA . MET A 1 124 ? 8.771 6.250 22.077 1.00 91.75 124 MET A CA 1
ATOM 977 C C . MET A 1 124 ? 7.356 6.114 22.642 1.00 91.75 124 MET A C 1
ATOM 979 O O . MET A 1 124 ? 7.147 5.419 23.632 1.00 91.75 124 MET A O 1
ATOM 983 N N . LYS A 1 125 ? 6.361 6.691 21.957 1.00 91.88 125 LYS A N 1
ATOM 984 C CA . LYS A 1 125 ? 4.953 6.601 22.366 1.00 91.88 125 LYS A CA 1
ATOM 985 C C . LYS A 1 125 ? 4.414 5.174 22.330 1.00 91.88 125 LYS A C 1
ATOM 987 O O . LYS A 1 125 ? 3.567 4.836 23.142 1.00 91.88 125 LYS A O 1
ATOM 992 N N . GLN A 1 126 ? 4.885 4.327 21.420 1.00 92.00 126 GLN A N 1
ATOM 993 C CA . GLN A 1 126 ? 4.465 2.926 21.323 1.00 92.00 126 GLN A CA 1
ATOM 994 C C . GLN A 1 126 ? 4.812 2.112 22.579 1.00 92.00 126 GLN A C 1
ATOM 996 O O . GLN A 1 126 ? 4.124 1.145 22.876 1.00 92.00 126 GLN A O 1
ATOM 1001 N N . LEU A 1 127 ? 5.843 2.493 23.341 1.00 87.56 127 LEU A N 1
ATOM 1002 C CA . LEU A 1 127 ? 6.160 1.824 24.609 1.00 87.56 127 LEU A CA 1
ATOM 1003 C C . LEU A 1 127 ? 5.101 2.092 25.689 1.00 87.56 127 LEU A C 1
ATOM 1005 O O . LEU A 1 127 ? 4.889 1.262 26.569 1.00 87.56 127 LEU A O 1
ATOM 1009 N N . GLU A 1 128 ? 4.428 3.238 25.609 1.00 89.56 128 GLU A N 1
ATOM 1010 C CA . GLU A 1 128 ? 3.395 3.672 26.557 1.00 89.56 128 GLU A CA 1
ATOM 1011 C C . GLU A 1 128 ? 1.976 3.380 26.045 1.00 89.56 128 GLU A C 1
ATOM 1013 O O . GLU A 1 128 ? 1.025 3.232 26.818 1.00 89.56 128 GLU A O 1
ATOM 1018 N N . LEU A 1 129 ? 1.809 3.319 24.723 1.00 87.94 129 LEU A N 1
ATOM 1019 C CA . LEU A 1 129 ? 0.526 3.174 24.053 1.00 87.94 129 LEU A CA 1
ATOM 1020 C C . LEU A 1 129 ? 0.353 1.756 23.501 1.00 87.94 129 LEU A C 1
ATOM 1022 O O . LEU A 1 129 ? 1.221 1.204 22.846 1.00 87.94 129 LEU A O 1
ATOM 1026 N N . GLY A 1 130 ? -0.836 1.193 23.712 1.00 83.69 130 GLY A N 1
ATOM 1027 C CA . GLY A 1 130 ? -1.171 -0.169 23.280 1.00 83.69 130 GLY A CA 1
ATOM 1028 C C . GLY A 1 130 ? -1.138 -0.483 21.769 1.00 83.69 130 GLY A C 1
ATOM 1029 O O . GLY A 1 130 ? -0.858 -1.639 21.455 1.00 83.69 130 GLY A O 1
ATOM 1030 N N . PRO A 1 131 ? -1.438 0.438 20.822 1.00 94.38 131 PRO A N 1
ATOM 1031 C CA . PRO A 1 131 ? -1.497 0.051 19.414 1.00 94.38 131 PRO A CA 1
ATOM 1032 C C . PRO A 1 131 ? -0.123 -0.318 18.837 1.00 94.38 131 PRO A C 1
ATOM 1034 O O . PRO A 1 131 ? 0.877 0.365 19.064 1.00 94.38 131 PRO A O 1
ATOM 1037 N N . ARG A 1 132 ? -0.087 -1.379 18.027 1.00 95.81 132 ARG A N 1
ATOM 1038 C CA . ARG A 1 132 ? 1.089 -1.786 17.250 1.00 95.81 132 ARG A CA 1
ATOM 1039 C C . ARG A 1 132 ? 1.381 -0.774 16.142 1.00 95.81 132 ARG A C 1
ATOM 1041 O O . ARG A 1 132 ? 0.490 -0.068 15.671 1.00 95.81 132 ARG A O 1
ATOM 1048 N N . VAL A 1 133 ? 2.634 -0.723 15.702 1.00 95.75 133 VAL A N 1
ATOM 1049 C CA . VAL A 1 133 ? 3.070 0.180 14.633 1.00 95.75 133 VAL A CA 1
ATOM 1050 C C . VAL A 1 133 ? 3.839 -0.590 13.571 1.00 95.75 133 VAL A C 1
ATOM 1052 O O . VAL A 1 133 ? 4.911 -1.131 13.845 1.00 95.75 133 VAL A O 1
ATOM 1055 N N . ALA A 1 134 ? 3.328 -0.559 12.343 1.00 94.75 134 ALA A N 1
ATOM 1056 C CA . ALA A 1 134 ? 4.005 -1.058 11.157 1.00 94.75 134 ALA A CA 1
ATOM 1057 C C . ALA A 1 134 ? 4.681 0.114 10.426 1.00 94.75 134 ALA A C 1
ATOM 1059 O O . ALA A 1 134 ? 4.027 1.033 9.922 1.00 94.75 134 ALA A O 1
ATOM 1060 N N . LYS A 1 135 ? 6.019 0.107 10.418 1.00 94.56 135 LYS A N 1
ATOM 1061 C CA . LYS A 1 135 ? 6.859 1.181 9.861 1.00 94.56 135 LYS A CA 1
ATOM 1062 C C . LYS A 1 135 ? 7.337 0.789 8.466 1.00 94.56 135 LYS A C 1
ATOM 1064 O O . LYS A 1 135 ? 7.738 -0.362 8.290 1.00 94.56 135 LYS A O 1
ATOM 1069 N N . PRO A 1 136 ? 7.289 1.680 7.471 1.00 94.81 136 PRO A N 1
ATOM 1070 C CA . PRO A 1 136 ? 7.887 1.402 6.181 1.00 94.81 136 PRO A CA 1
ATOM 1071 C C . PRO A 1 136 ? 9.402 1.609 6.281 1.00 94.81 136 PRO A C 1
ATOM 1073 O O . PRO A 1 136 ? 9.903 2.256 7.207 1.00 94.81 136 PRO A O 1
ATOM 1076 N N . ASN A 1 137 ? 10.139 1.103 5.301 1.00 95.00 137 ASN A N 1
ATOM 1077 C CA . ASN A 1 137 ? 11.537 1.476 5.146 1.00 95.00 137 ASN A CA 1
ATOM 1078 C C . ASN A 1 137 ? 11.634 2.949 4.722 1.00 95.00 137 ASN A C 1
ATOM 1080 O O . ASN A 1 137 ? 10.873 3.405 3.871 1.00 95.00 137 ASN A O 1
ATOM 1084 N N . ILE A 1 138 ? 12.588 3.690 5.295 1.00 94.19 138 ILE A N 1
ATOM 1085 C CA . ILE A 1 138 ? 12.845 5.094 4.921 1.00 94.19 138 ILE A CA 1
ATOM 1086 C C . ILE A 1 138 ? 13.437 5.184 3.510 1.00 94.19 138 ILE A C 1
ATOM 1088 O O . ILE A 1 138 ? 13.132 6.099 2.754 1.00 94.19 138 ILE A O 1
ATOM 1092 N N . ALA A 1 139 ? 14.283 4.223 3.151 1.00 91.69 139 ALA A N 1
ATOM 1093 C CA . ALA A 1 139 ? 14.958 4.136 1.866 1.00 91.69 139 ALA A CA 1
ATOM 1094 C C . ALA A 1 139 ? 14.996 2.670 1.403 1.00 91.69 139 ALA A C 1
ATOM 1096 O O . ALA A 1 139 ? 14.773 1.774 2.221 1.00 91.69 139 ALA A O 1
ATOM 1097 N N . PRO A 1 140 ? 15.256 2.401 0.113 1.00 92.00 140 PRO A N 1
ATOM 1098 C CA . PRO A 1 140 ? 15.436 1.040 -0.377 1.00 92.00 140 PRO A CA 1
ATOM 1099 C C . PRO A 1 140 ? 16.508 0.300 0.433 1.00 92.00 140 PRO A C 1
ATOM 1101 O O . PRO A 1 140 ? 17.579 0.842 0.701 1.00 92.00 140 PRO A O 1
ATOM 1104 N N . THR A 1 141 ? 16.210 -0.933 0.838 1.00 88.31 141 THR A N 1
ATOM 1105 C CA . THR A 1 141 ? 17.143 -1.804 1.563 1.00 88.31 141 THR A CA 1
ATOM 1106 C C . THR A 1 141 ? 17.321 -3.132 0.831 1.00 88.31 141 THR A C 1
ATOM 1108 O O . THR A 1 141 ? 16.530 -3.489 -0.046 1.00 88.31 141 THR A O 1
ATOM 1111 N N . SER A 1 142 ? 18.340 -3.902 1.223 1.00 84.19 142 SER A N 1
ATOM 1112 C CA . SER A 1 142 ? 18.550 -5.264 0.717 1.00 84.19 142 SER A CA 1
ATOM 1113 C C . SER A 1 142 ? 17.448 -6.236 1.153 1.00 84.19 142 SER A C 1
ATOM 1115 O O . SER A 1 142 ? 17.217 -7.246 0.481 1.00 84.19 142 SER A O 1
ATOM 1117 N N . PHE A 1 143 ? 16.736 -5.928 2.245 1.00 85.62 143 PHE A N 1
ATOM 1118 C CA . PHE A 1 143 ? 15.587 -6.701 2.692 1.00 85.62 143 PHE A CA 1
ATOM 1119 C C . PHE A 1 143 ? 14.383 -6.410 1.795 1.00 85.62 143 PHE A C 1
ATOM 1121 O O . PHE A 1 143 ? 13.711 -5.383 1.901 1.00 85.62 143 PHE A O 1
ATOM 1128 N N . ARG A 1 144 ? 14.122 -7.348 0.888 1.00 91.38 144 ARG A N 1
ATOM 1129 C CA . ARG A 1 144 ? 13.096 -7.241 -0.145 1.00 91.38 144 ARG A CA 1
ATOM 1130 C C . ARG A 1 144 ? 12.138 -8.409 -0.020 1.00 91.38 144 ARG A C 1
ATOM 1132 O O . ARG A 1 144 ? 12.557 -9.566 -0.065 1.00 91.38 144 ARG A O 1
ATOM 1139 N N . ARG A 1 145 ? 10.851 -8.102 0.114 1.00 92.19 145 ARG A N 1
ATOM 1140 C CA . ARG A 1 145 ? 9.794 -9.100 0.275 1.00 92.19 145 ARG A CA 1
ATOM 1141 C C . ARG A 1 145 ? 8.532 -8.642 -0.437 1.00 92.19 145 ARG A C 1
ATOM 1143 O O . ARG A 1 145 ? 7.932 -7.634 -0.082 1.00 92.19 145 ARG A O 1
ATOM 1150 N N . CYS A 1 146 ? 8.109 -9.392 -1.452 1.00 94.44 146 CYS A N 1
ATOM 1151 C CA . CYS A 1 146 ? 6.872 -9.076 -2.155 1.00 94.44 146 CYS A CA 1
ATOM 1152 C C . CYS A 1 146 ? 5.666 -9.470 -1.286 1.00 94.44 146 CYS A C 1
ATOM 1154 O O . CYS A 1 146 ? 5.569 -10.645 -0.907 1.00 94.44 146 CYS A O 1
ATOM 1156 N N . PRO A 1 147 ? 4.727 -8.549 -1.001 1.00 93.62 147 PRO A N 1
ATOM 1157 C CA . PRO A 1 147 ? 3.583 -8.853 -0.149 1.00 93.62 147 PRO A CA 1
ATOM 1158 C C . PRO A 1 147 ? 2.639 -9.881 -0.797 1.00 93.62 147 PRO A C 1
ATOM 1160 O O . PRO A 1 147 ? 2.180 -10.792 -0.113 1.00 93.62 147 PRO A O 1
ATOM 1163 N N . PHE A 1 148 ? 2.427 -9.827 -2.120 1.00 94.62 148 PHE A N 1
ATOM 1164 C CA . PHE A 1 148 ? 1.572 -10.790 -2.833 1.00 94.62 148 PHE A CA 1
ATOM 1165 C C . PHE A 1 148 ? 2.174 -12.197 -2.8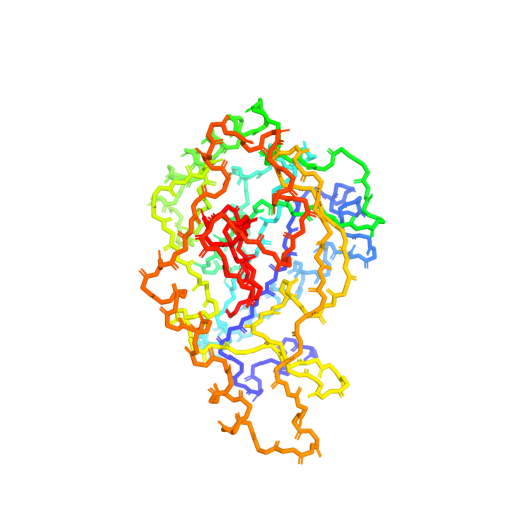61 1.00 94.62 148 PHE A C 1
ATOM 1167 O O . PHE A 1 148 ? 1.488 -13.161 -2.535 1.00 94.62 148 PHE A O 1
ATOM 1174 N N . ALA A 1 149 ? 3.464 -12.332 -3.192 1.00 94.06 149 ALA A N 1
ATOM 1175 C CA . ALA A 1 149 ? 4.122 -13.640 -3.180 1.00 94.06 149 ALA A CA 1
ATOM 1176 C C . ALA A 1 149 ? 4.193 -14.222 -1.759 1.00 94.06 149 ALA A C 1
ATOM 1178 O O . ALA A 1 149 ? 3.926 -15.400 -1.554 1.00 94.06 149 ALA A O 1
ATOM 1179 N N . SER A 1 150 ? 4.469 -13.389 -0.753 1.00 93.12 150 SER A N 1
ATOM 1180 C CA . SER A 1 150 ? 4.557 -13.836 0.643 1.00 93.12 150 SER A CA 1
ATOM 1181 C C . SER A 1 150 ? 3.240 -14.364 1.197 1.00 93.12 150 SER A C 1
ATOM 1183 O O . SER A 1 150 ? 3.251 -15.343 1.937 1.00 93.12 150 SER A O 1
ATOM 1185 N N . ASN A 1 151 ? 2.124 -13.732 0.829 1.00 93.25 151 ASN A N 1
ATOM 1186 C CA . ASN A 1 151 ? 0.784 -14.134 1.256 1.00 93.25 151 ASN A CA 1
ATOM 1187 C C . ASN A 1 151 ? 0.112 -15.116 0.286 1.00 93.25 151 ASN A C 1
ATOM 1189 O O . ASN A 1 151 ? -1.042 -15.474 0.488 1.00 93.25 151 ASN A O 1
ATOM 1193 N N . ARG A 1 152 ? 0.817 -15.557 -0.769 1.00 93.69 152 ARG A N 1
ATOM 1194 C CA . ARG A 1 152 ? 0.271 -16.413 -1.837 1.00 93.69 152 ARG A CA 1
ATOM 1195 C C . ARG A 1 152 ? -1.034 -15.850 -2.425 1.00 93.69 152 ARG A C 1
ATOM 1197 O O . ARG A 1 152 ? -1.995 -16.578 -2.646 1.00 93.69 152 ARG A O 1
ATOM 1204 N N . ALA A 1 153 ? -1.052 -14.542 -2.662 1.00 93.75 153 ALA A N 1
ATOM 1205 C CA . ALA A 1 153 ? -2.226 -13.802 -3.106 1.00 93.75 153 ALA A CA 1
ATOM 1206 C C . ALA A 1 153 ? -2.180 -13.482 -4.609 1.00 93.75 153 ALA A C 1
ATOM 1208 O O . ALA A 1 153 ? -1.106 -13.370 -5.204 1.00 93.75 153 ALA A O 1
ATOM 1209 N N . LEU A 1 154 ? -3.363 -13.272 -5.192 1.00 94.25 154 LEU A N 1
ATOM 1210 C CA . LEU A 1 154 ? -3.585 -12.713 -6.529 1.00 94.25 154 LEU A CA 1
ATOM 1211 C C . LEU A 1 154 ? -4.568 -11.546 -6.436 1.00 94.25 154 LEU A C 1
ATOM 1213 O O . LEU A 1 154 ? -5.346 -11.454 -5.489 1.00 94.25 154 LEU A O 1
ATOM 1217 N N . PHE A 1 155 ? -4.558 -10.669 -7.437 1.00 95.69 155 PHE A N 1
ATOM 1218 C CA . PHE A 1 155 ? -5.528 -9.584 -7.537 1.00 95.69 155 PHE A CA 1
ATOM 1219 C C . PHE A 1 155 ? -6.579 -9.900 -8.603 1.00 95.69 155 PHE A C 1
ATOM 1221 O O . PHE A 1 155 ? -6.253 -9.993 -9.787 1.00 95.69 155 PHE A O 1
ATOM 1228 N N . VAL A 1 156 ? -7.840 -10.032 -8.188 1.00 96.38 156 VAL A N 1
ATOM 1229 C CA . VAL A 1 156 ? -8.986 -10.228 -9.087 1.00 96.38 156 VAL A CA 1
ATOM 1230 C C . VAL A 1 156 ? -9.689 -8.890 -9.286 1.00 96.38 156 VAL A C 1
ATOM 1232 O O . VAL A 1 156 ? -10.103 -8.240 -8.329 1.00 96.38 156 VAL A O 1
ATOM 1235 N N . ARG A 1 157 ? -9.806 -8.459 -10.540 1.00 96.12 157 ARG A N 1
ATOM 1236 C CA . ARG A 1 157 ? -10.514 -7.233 -10.910 1.00 96.12 157 ARG A CA 1
ATOM 1237 C C . ARG A 1 157 ? -12.020 -7.457 -10.979 1.00 96.12 157 ARG A C 1
ATOM 1239 O O . ARG A 1 157 ? -12.493 -8.576 -11.146 1.00 96.12 157 ARG A O 1
ATOM 1246 N N . VAL A 1 158 ? -12.766 -6.354 -10.968 1.00 96.44 158 VAL A N 1
ATOM 1247 C CA . VAL A 1 158 ? -14.232 -6.355 -11.116 1.00 96.44 158 VAL A CA 1
ATOM 1248 C C . VAL A 1 158 ? -14.718 -6.982 -12.431 1.00 96.44 158 VAL A C 1
ATOM 1250 O O . VAL A 1 158 ? -15.812 -7.526 -12.473 1.00 96.44 158 VAL A O 1
ATOM 1253 N N . ASP A 1 159 ? -13.909 -6.946 -13.495 1.00 96.81 159 ASP A N 1
ATOM 1254 C CA . ASP A 1 159 ? -14.222 -7.563 -14.791 1.00 96.81 159 ASP A CA 1
ATOM 1255 C C . ASP A 1 159 ? -13.796 -9.039 -14.889 1.00 96.81 159 ASP A C 1
ATOM 1257 O O . ASP A 1 159 ? -13.781 -9.593 -15.983 1.00 96.81 159 ASP A O 1
ATOM 1261 N N . GLY A 1 160 ? -13.404 -9.668 -13.776 1.00 97.19 160 GLY A N 1
ATOM 1262 C CA . GLY A 1 160 ? -12.990 -11.073 -13.716 1.00 97.19 160 GLY A CA 1
ATOM 1263 C C . GLY A 1 160 ? -11.535 -11.341 -14.114 1.00 97.19 160 GLY A C 1
ATOM 1264 O O . GLY A 1 160 ? -11.006 -12.416 -13.821 1.00 97.19 160 GLY A O 1
ATOM 1265 N N . LYS A 1 161 ? -10.841 -10.364 -14.713 1.00 97.94 161 LYS A N 1
ATOM 1266 C CA . LYS A 1 161 ? -9.417 -10.496 -15.049 1.00 97.94 161 LYS A CA 1
ATOM 1267 C C . LYS A 1 161 ? -8.564 -10.608 -13.791 1.00 97.94 161 LYS A C 1
ATOM 1269 O O . LYS A 1 161 ? -8.743 -9.862 -12.827 1.00 97.94 161 LYS A O 1
ATOM 1274 N N . VAL A 1 162 ? -7.577 -11.494 -13.838 1.00 97.56 162 VAL A N 1
ATOM 1275 C CA . VAL A 1 162 ? -6.671 -11.773 -12.725 1.00 97.56 162 VAL A CA 1
ATOM 1276 C C . VAL A 1 162 ? -5.269 -11.268 -13.051 1.00 97.56 162 VAL A C 1
ATOM 1278 O O . VAL A 1 162 ? -4.733 -11.531 -14.127 1.00 97.56 162 VAL A O 1
ATOM 1281 N N . SER A 1 163 ? -4.676 -10.543 -12.106 1.00 96.50 163 SER A N 1
ATOM 1282 C CA . SER A 1 163 ? -3.321 -9.987 -12.165 1.00 96.50 163 SER A CA 1
ATOM 1283 C C . SER A 1 163 ? -2.466 -10.549 -11.020 1.00 96.50 163 SER A C 1
ATOM 1285 O O . SER A 1 163 ? -3.006 -10.813 -9.939 1.00 96.50 163 SER A O 1
ATOM 1287 N N . PRO A 1 164 ? -1.133 -10.675 -11.191 1.00 95.00 164 PRO A N 1
ATOM 1288 C CA . PRO A 1 164 ? -0.214 -11.061 -10.116 1.00 95.00 164 PRO A CA 1
ATOM 1289 C C . PRO A 1 164 ? -0.329 -10.197 -8.855 1.00 95.00 164 PRO A C 1
ATOM 1291 O O . PRO A 1 164 ? -0.116 -10.669 -7.742 1.00 95.00 164 PRO A O 1
ATOM 1294 N N . CYS A 1 165 ? -0.636 -8.909 -9.027 1.00 95.25 165 CYS A N 1
ATOM 1295 C CA . CYS A 1 165 ? -0.806 -7.959 -7.935 1.00 95.25 165 CYS A CA 1
ATOM 1296 C C . CYS A 1 165 ? -1.637 -6.743 -8.364 1.00 95.25 165 CYS A C 1
ATOM 1298 O O . CYS A 1 165 ? -1.846 -6.492 -9.556 1.00 95.25 165 CYS A O 1
ATOM 1300 N N . ILE A 1 166 ? -2.063 -5.936 -7.387 1.00 94.44 166 ILE A N 1
ATOM 1301 C CA . ILE A 1 166 ? -2.791 -4.685 -7.650 1.00 94.44 166 ILE A CA 1
ATOM 1302 C C . ILE A 1 166 ? -1.949 -3.681 -8.452 1.00 94.44 166 ILE A C 1
ATOM 1304 O O . ILE A 1 166 ? -2.482 -2.976 -9.307 1.00 94.44 166 ILE A O 1
ATOM 1308 N N . TYR A 1 167 ? -0.627 -3.660 -8.244 1.00 94.75 167 TYR A N 1
ATOM 1309 C CA . TYR A 1 167 ? 0.291 -2.743 -8.927 1.00 94.75 167 TYR A CA 1
ATOM 1310 C C . TYR A 1 167 ? 0.303 -2.960 -10.450 1.00 94.75 167 TYR A C 1
ATOM 1312 O O . TYR A 1 167 ? 0.390 -1.993 -11.202 1.00 94.75 167 TYR A O 1
ATOM 1320 N N . TYR A 1 168 ? 0.126 -4.203 -10.911 1.00 95.94 168 TYR A N 1
ATOM 1321 C CA . TYR A 1 168 ? 0.033 -4.565 -12.334 1.00 95.94 168 TYR A CA 1
ATOM 1322 C C . TYR A 1 168 ? -1.392 -4.721 -12.862 1.00 95.94 168 TYR A C 1
ATOM 1324 O O . TYR A 1 168 ? -1.589 -5.119 -14.007 1.00 95.94 168 TYR A O 1
ATOM 1332 N N . SER A 1 169 ? -2.397 -4.387 -12.056 1.00 95.56 169 SER A N 1
ATOM 1333 C CA . SER A 1 169 ? -3.796 -4.621 -12.415 1.00 95.56 169 SER A CA 1
ATOM 1334 C C . SER A 1 169 ? -4.292 -3.803 -13.604 1.00 95.56 169 SER A C 1
ATOM 1336 O O . SER A 1 169 ? -5.328 -4.142 -14.162 1.00 95.56 169 SER A O 1
ATOM 1338 N N . ARG A 1 170 ? -3.607 -2.721 -13.984 1.00 95.50 170 ARG A N 1
ATOM 1339 C CA . ARG A 1 170 ? -4.018 -1.826 -15.071 1.00 95.50 170 ARG A CA 1
ATOM 1340 C C . ARG A 1 170 ? -2.818 -1.136 -15.702 1.00 95.50 170 ARG A C 1
ATOM 1342 O O . ARG A 1 170 ? -1.722 -1.159 -15.152 1.00 95.50 170 ARG A O 1
ATOM 1349 N N . ASN A 1 171 ? -3.054 -0.446 -16.814 1.00 97.00 171 ASN A N 1
ATOM 1350 C CA . ASN A 1 171 ? -2.092 0.498 -17.370 1.00 97.00 171 ASN A CA 1
ATOM 1351 C C . ASN A 1 171 ? -2.148 1.826 -16.603 1.00 97.00 171 ASN A C 1
ATOM 1353 O O . ASN A 1 171 ? -3.221 2.415 -16.455 1.00 97.00 171 ASN A O 1
ATOM 1357 N N . TRP A 1 172 ? -1.010 2.319 -16.125 1.00 96.38 172 TRP A N 1
ATOM 1358 C CA . TRP A 1 172 ? -0.916 3.618 -15.453 1.00 96.38 172 TRP A CA 1
ATOM 1359 C C . TRP A 1 172 ? 0.524 4.138 -15.435 1.00 96.38 172 TRP A C 1
ATOM 1361 O O . TRP A 1 172 ? 1.443 3.497 -15.942 1.00 96.38 172 TRP A O 1
ATOM 1371 N N . ARG A 1 173 ? 0.711 5.346 -14.905 1.00 95.88 173 ARG A N 1
ATOM 1372 C CA . ARG A 1 173 ? 2.024 5.955 -14.691 1.00 95.88 173 ARG A CA 1
ATOM 1373 C C . ARG A 1 173 ? 2.184 6.298 -13.226 1.00 95.88 173 ARG A C 1
ATOM 1375 O O . ARG A 1 173 ? 1.207 6.642 -12.574 1.00 95.88 173 ARG A O 1
ATOM 1382 N N . THR A 1 174 ? 3.404 6.211 -12.743 1.00 95.19 174 THR A N 1
ATOM 1383 C CA . THR A 1 174 ? 3.764 6.568 -11.377 1.00 95.19 174 THR A CA 1
ATOM 1384 C C . THR A 1 174 ? 5.141 7.199 -11.376 1.00 95.19 174 THR A C 1
ATOM 1386 O O . THR A 1 174 ? 5.898 7.061 -12.341 1.00 95.19 174 THR A O 1
ATOM 1389 N N . ARG A 1 175 ? 5.470 7.866 -10.280 1.00 94.25 175 ARG A N 1
ATOM 1390 C CA . ARG A 1 175 ? 6.807 8.349 -9.990 1.00 94.25 175 ARG A CA 1
ATOM 1391 C C . ARG A 1 175 ? 7.238 7.790 -8.647 1.00 94.25 175 ARG A C 1
ATOM 1393 O O . ARG A 1 175 ? 6.545 7.966 -7.649 1.00 94.25 175 ARG A O 1
ATOM 1400 N N . VAL A 1 176 ? 8.373 7.104 -8.628 1.00 94.25 176 VAL A N 1
ATOM 1401 C CA . VAL A 1 176 ? 8.944 6.533 -7.405 1.00 94.25 176 VAL A CA 1
ATOM 1402 C C . VAL A 1 176 ? 10.380 7.010 -7.311 1.00 94.25 176 VAL A C 1
ATOM 1404 O O . VAL A 1 176 ? 11.173 6.731 -8.202 1.00 94.25 176 VAL A O 1
ATOM 1407 N N . MET A 1 177 ? 10.696 7.751 -6.246 1.00 92.69 177 MET A N 1
ATOM 1408 C CA . MET A 1 177 ? 12.037 8.298 -6.008 1.00 92.69 177 MET A CA 1
ATOM 1409 C C . MET A 1 177 ? 12.597 9.092 -7.201 1.00 92.69 177 MET A C 1
ATOM 1411 O O . MET A 1 177 ? 13.754 8.947 -7.563 1.00 92.69 177 MET A O 1
ATOM 1415 N N . GLY A 1 178 ? 11.761 9.924 -7.827 1.00 90.75 178 GLY A N 1
ATOM 1416 C CA . GLY A 1 178 ? 12.158 10.762 -8.967 1.00 90.75 178 GLY A CA 1
ATOM 1417 C C . GLY A 1 178 ? 12.031 10.094 -10.339 1.00 90.75 178 GLY A C 1
ATOM 1418 O O . GLY A 1 178 ? 11.842 10.803 -11.326 1.00 90.75 178 GLY A O 1
ATOM 1419 N N . VAL A 1 179 ? 12.010 8.760 -10.411 1.00 93.44 179 VAL A N 1
ATOM 1420 C CA . VAL A 1 179 ? 11.888 8.022 -11.676 1.00 93.44 179 VAL A CA 1
ATOM 1421 C C . VAL A 1 179 ? 10.429 7.913 -12.104 1.00 93.44 179 VAL A C 1
ATOM 1423 O O . VAL A 1 179 ? 9.604 7.322 -11.402 1.00 93.44 179 VAL A O 1
ATOM 1426 N N . GLU A 1 180 ? 10.105 8.460 -13.277 1.00 94.38 180 GLU A N 1
ATOM 1427 C CA . GLU A 1 180 ? 8.806 8.258 -13.918 1.00 94.38 180 GLU A CA 1
ATOM 1428 C C . GLU A 1 180 ? 8.753 6.898 -14.617 1.00 94.38 180 GLU A C 1
ATOM 1430 O O . GLU A 1 180 ? 9.611 6.553 -15.431 1.00 94.38 180 GLU A O 1
ATOM 1435 N N . ARG A 1 181 ? 7.710 6.125 -14.310 1.00 94.81 181 ARG A N 1
ATOM 1436 C CA . ARG A 1 181 ? 7.551 4.753 -14.781 1.00 94.81 181 ARG A CA 1
ATOM 1437 C C . ARG A 1 181 ? 6.158 4.523 -15.342 1.00 94.81 181 ARG A C 1
ATOM 1439 O O . ARG A 1 181 ? 5.146 4.834 -14.710 1.00 94.81 181 ARG A O 1
ATOM 1446 N N . ARG A 1 182 ? 6.096 3.909 -16.523 1.00 96.94 182 ARG A N 1
ATOM 1447 C CA . ARG A 1 182 ? 4.872 3.394 -17.134 1.00 96.94 182 ARG A CA 1
ATOM 1448 C C . ARG A 1 182 ? 4.667 1.948 -16.710 1.00 96.94 182 ARG A C 1
ATOM 1450 O O . ARG A 1 182 ? 5.420 1.060 -17.098 1.00 96.94 182 ARG A O 1
ATOM 1457 N N . ILE A 1 183 ? 3.610 1.707 -15.955 1.00 97.44 183 ILE A N 1
ATOM 1458 C CA . ILE A 1 183 ? 3.193 0.363 -15.587 1.00 97.44 183 ILE A CA 1
ATOM 1459 C C . ILE A 1 183 ? 2.202 -0.138 -16.630 1.00 97.44 183 ILE A C 1
ATOM 1461 O O . ILE A 1 183 ? 1.142 0.456 -16.838 1.00 97.44 183 ILE A O 1
ATOM 1465 N N . ARG A 1 184 ? 2.586 -1.211 -17.315 1.00 97.50 184 ARG A N 1
ATOM 1466 C CA . ARG A 1 184 ? 1.743 -2.004 -18.197 1.00 97.50 184 ARG A CA 1
ATOM 1467 C C . ARG A 1 184 ? 0.956 -3.016 -17.394 1.00 97.50 184 ARG A C 1
ATOM 1469 O O . ARG A 1 184 ? 1.478 -3.627 -16.461 1.00 97.50 184 ARG A O 1
ATOM 1476 N N . GLU A 1 185 ? -0.292 -3.183 -17.793 1.00 97.44 185 GLU A N 1
ATOM 1477 C CA . GLU A 1 185 ? -1.162 -4.214 -17.254 1.00 97.44 185 GLU A CA 1
ATOM 1478 C C . GLU A 1 185 ? -0.566 -5.610 -17.481 1.00 97.44 185 GLU A C 1
ATOM 1480 O O . GLU A 1 185 ? -0.073 -5.905 -18.569 1.00 97.44 185 GLU A O 1
ATOM 1485 N N . VAL A 1 186 ? -0.640 -6.465 -16.459 1.00 96.75 186 VAL A N 1
ATOM 1486 C CA . VAL A 1 186 ? -0.261 -7.879 -16.548 1.00 96.75 186 VAL A CA 1
ATOM 1487 C C . VAL A 1 186 ? -1.474 -8.718 -16.177 1.00 96.75 186 VAL A C 1
ATOM 1489 O O . VAL A 1 186 ? -1.870 -8.770 -15.014 1.00 96.75 186 VAL A O 1
ATOM 1492 N N . VAL A 1 187 ? -2.058 -9.384 -17.169 1.00 96.88 187 VAL A N 1
ATOM 1493 C CA . VAL A 1 187 ? -3.182 -10.307 -16.978 1.00 96.88 187 VAL A CA 1
ATOM 1494 C C . VAL A 1 187 ? -2.669 -11.730 -17.119 1.00 96.88 187 VAL A C 1
ATOM 1496 O O . VAL A 1 187 ? -2.099 -12.086 -18.145 1.00 96.88 187 VAL A O 1
ATOM 1499 N N . ILE A 1 188 ? -2.885 -12.540 -16.087 1.00 96.56 188 ILE A N 1
ATOM 1500 C CA . ILE A 1 188 ? -2.497 -13.957 -16.065 1.00 96.56 188 ILE A CA 1
ATOM 1501 C C . ILE A 1 188 ? -3.680 -14.897 -16.312 1.00 96.56 188 ILE A C 1
ATOM 1503 O O . ILE A 1 188 ? -3.470 -16.094 -16.470 1.00 96.56 188 ILE A O 1
ATOM 1507 N N . GLY A 1 189 ? -4.915 -14.390 -16.357 1.00 96.88 189 GLY A N 1
ATOM 1508 C CA . GLY A 1 189 ? -6.107 -15.186 -16.655 1.00 96.88 189 GLY A CA 1
ATOM 1509 C C . GLY A 1 189 ? -7.415 -14.444 -16.392 1.00 96.88 189 GLY A C 1
ATOM 1510 O O . GLY A 1 189 ? -7.410 -13.259 -16.050 1.00 96.88 189 GLY A O 1
ATOM 1511 N N . ASP A 1 190 ? -8.531 -15.151 -16.551 1.00 97.69 190 ASP A N 1
ATOM 1512 C CA . ASP A 1 190 ? -9.891 -14.632 -16.374 1.00 97.69 190 ASP A CA 1
ATOM 1513 C C . ASP A 1 190 ? -10.754 -15.652 -15.618 1.00 97.69 190 ASP A C 1
ATOM 1515 O O . ASP A 1 190 ? -11.072 -16.719 -16.142 1.00 97.69 190 ASP A O 1
ATOM 1519 N N . ILE A 1 191 ? -11.153 -15.320 -14.387 1.00 97.31 191 ILE A N 1
ATOM 1520 C CA . ILE A 1 191 ? -11.890 -16.243 -13.509 1.00 97.31 191 ILE A CA 1
ATOM 1521 C C . ILE A 1 191 ? -13.287 -16.591 -14.043 1.00 97.31 191 ILE A C 1
ATOM 1523 O O . ILE A 1 191 ? -13.904 -17.550 -13.590 1.00 97.31 191 ILE A O 1
ATOM 1527 N N . THR A 1 192 ? -13.800 -15.828 -15.014 1.00 97.31 192 THR A N 1
ATOM 1528 C CA . THR A 1 192 ? -15.095 -16.109 -15.651 1.00 97.31 192 THR A CA 1
ATOM 1529 C C . THR A 1 192 ? -15.011 -17.205 -16.714 1.00 97.31 192 THR A C 1
ATOM 1531 O O . THR A 1 192 ? -16.042 -17.732 -17.126 1.00 97.31 192 THR A O 1
ATOM 1534 N N . LYS A 1 193 ? -13.798 -17.556 -17.164 1.00 97.50 193 LYS A N 1
ATOM 1535 C CA . LYS A 1 193 ? -13.563 -18.493 -18.276 1.00 97.50 193 LYS A CA 1
ATOM 1536 C C . LYS A 1 193 ? -12.872 -19.781 -17.854 1.00 97.50 193 LYS A C 1
ATOM 1538 O O . LYS A 1 193 ? -12.970 -20.782 -18.554 1.00 97.50 193 LYS A O 1
ATOM 1543 N N . GLU A 1 194 ? -12.145 -19.748 -16.747 1.00 96.88 194 GLU A N 1
ATOM 1544 C CA . GLU A 1 194 ? -11.253 -20.822 -16.326 1.00 96.88 194 GLU A CA 1
ATOM 1545 C C . GLU A 1 194 ? -11.120 -20.856 -14.796 1.00 96.88 194 GLU A C 1
ATOM 1547 O O . GLU A 1 194 ? -11.293 -19.830 -14.128 1.00 96.88 194 GLU A O 1
ATOM 1552 N N . PRO A 1 195 ? -10.824 -22.026 -14.204 1.00 96.44 195 PRO A N 1
ATOM 1553 C CA . PRO A 1 195 ? -10.702 -22.143 -12.761 1.00 96.44 195 PRO A CA 1
ATOM 1554 C C . PRO A 1 195 ? -9.453 -21.415 -12.250 1.00 96.44 195 PRO A C 1
ATOM 1556 O O . PRO A 1 195 ? -8.375 -21.478 -12.840 1.00 96.44 195 PRO A O 1
ATOM 1559 N N . LEU A 1 196 ? -9.566 -20.796 -11.070 1.00 94.62 196 LEU A N 1
ATOM 1560 C CA . LEU A 1 196 ? -8.481 -20.024 -10.448 1.00 94.62 196 LEU A CA 1
ATOM 1561 C C . LEU A 1 196 ? -7.182 -20.831 -10.263 1.00 94.62 196 LEU A C 1
ATOM 1563 O O . LEU A 1 196 ? -6.094 -20.262 -10.290 1.00 94.62 196 LEU A O 1
ATOM 1567 N N . ARG A 1 197 ? -7.285 -22.156 -10.103 1.00 95.00 197 ARG A N 1
ATOM 1568 C CA . ARG A 1 197 ? -6.132 -23.063 -10.018 1.00 95.00 197 ARG A CA 1
ATOM 1569 C C . ARG A 1 197 ? -5.261 -23.012 -11.277 1.00 95.00 197 ARG A C 1
ATOM 1571 O O . ARG A 1 197 ? -4.041 -22.970 -11.152 1.00 95.00 197 ARG A O 1
ATOM 1578 N N . ASP A 1 198 ? -5.873 -22.985 -12.457 1.00 95.88 198 ASP A N 1
ATOM 1579 C CA . ASP A 1 198 ? -5.148 -22.988 -13.731 1.00 95.88 198 ASP A CA 1
ATOM 1580 C C . ASP A 1 198 ? -4.497 -21.620 -13.976 1.00 95.88 198 ASP A C 1
ATOM 1582 O O . ASP A 1 198 ? -3.336 -21.539 -14.384 1.00 95.88 198 ASP A O 1
ATOM 1586 N N . ILE A 1 199 ? -5.198 -20.542 -13.606 1.00 95.94 199 ILE A N 1
ATOM 1587 C CA . ILE A 1 199 ? -4.652 -19.178 -13.578 1.00 95.94 199 ILE A CA 1
ATOM 1588 C C . ILE A 1 199 ? -3.428 -19.107 -12.652 1.00 95.94 199 ILE A C 1
ATOM 1590 O O . ILE A 1 199 ? -2.388 -18.562 -13.026 1.00 95.94 199 ILE A O 1
ATOM 1594 N N . TRP A 1 200 ? -3.527 -19.676 -11.446 1.00 94.25 200 TRP A N 1
ATOM 1595 C CA . TRP A 1 200 ? -2.441 -19.687 -10.463 1.00 94.25 200 TRP A CA 1
ATOM 1596 C C . TRP A 1 200 ? -1.185 -20.387 -10.995 1.00 94.25 200 TRP A C 1
ATOM 1598 O O . TRP A 1 200 ? -0.074 -19.898 -10.792 1.00 94.25 200 TRP A O 1
ATOM 1608 N N . SER A 1 201 ? -1.334 -21.489 -11.735 1.00 93.50 201 SER A N 1
ATOM 1609 C CA . SER A 1 201 ? -0.195 -22.187 -12.343 1.00 93.50 201 SER A CA 1
ATOM 1610 C C . SER A 1 201 ? 0.605 -21.309 -13.311 1.00 93.50 201 SER A C 1
ATOM 1612 O O . SER A 1 201 ? 1.824 -21.451 -13.376 1.00 93.50 201 SER A O 1
ATOM 1614 N N . ARG A 1 202 ? -0.026 -20.349 -14.002 1.00 93.31 202 ARG A N 1
ATOM 1615 C CA . ARG A 1 202 ? 0.686 -19.386 -14.869 1.00 93.31 202 ARG A CA 1
ATOM 1616 C C . ARG A 1 202 ? 1.461 -18.328 -14.090 1.00 93.31 202 ARG A C 1
ATOM 1618 O O . ARG A 1 202 ? 2.422 -17.769 -14.605 1.00 93.31 202 ARG A O 1
ATOM 1625 N N . TYR A 1 203 ? 1.067 -18.059 -12.846 1.00 91.19 203 TYR A N 1
ATOM 1626 C CA . TYR A 1 203 ? 1.791 -17.157 -11.951 1.00 91.19 203 TYR A CA 1
ATOM 1627 C C . TYR A 1 203 ? 3.032 -17.810 -11.325 1.00 91.19 203 TYR A C 1
ATOM 1629 O O . TYR A 1 203 ? 3.883 -17.095 -10.801 1.00 91.19 203 TYR A O 1
ATOM 1637 N N . ALA A 1 204 ? 3.175 -19.139 -11.393 1.00 91.38 204 ALA A N 1
ATOM 1638 C CA . ALA A 1 204 ? 4.199 -19.886 -10.661 1.00 91.38 204 ALA A CA 1
ATOM 1639 C C . ALA A 1 204 ? 5.628 -19.357 -10.880 1.00 91.38 204 ALA A C 1
ATOM 1641 O O . ALA A 1 204 ? 6.363 -19.178 -9.912 1.00 91.38 204 ALA A O 1
ATOM 1642 N N . GLU A 1 205 ? 6.016 -19.046 -12.118 1.00 91.50 205 GLU A N 1
ATOM 1643 C CA . GLU A 1 205 ? 7.356 -18.524 -12.415 1.00 91.50 205 GLU A CA 1
ATOM 1644 C C . GLU A 1 205 ? 7.616 -17.176 -11.720 1.00 91.50 205 GLU A C 1
ATOM 1646 O O . GLU A 1 205 ? 8.603 -17.016 -10.997 1.00 91.50 205 GLU A O 1
ATOM 1651 N N . ILE A 1 206 ? 6.698 -16.216 -11.884 1.00 92.75 206 ILE A N 1
ATOM 1652 C CA . ILE A 1 206 ? 6.791 -14.894 -11.252 1.00 92.75 206 ILE A CA 1
ATOM 1653 C C . ILE A 1 206 ? 6.757 -15.049 -9.726 1.00 92.75 206 ILE A C 1
ATOM 1655 O O . ILE A 1 206 ? 7.551 -14.422 -9.024 1.00 92.75 206 ILE A O 1
ATOM 1659 N N . TYR A 1 207 ? 5.881 -15.913 -9.209 1.00 94.81 207 TYR A N 1
ATOM 1660 C CA . TYR A 1 207 ? 5.784 -16.230 -7.790 1.00 94.81 207 TYR A CA 1
ATOM 1661 C C . TYR A 1 207 ? 7.120 -16.718 -7.229 1.00 94.81 207 TYR A C 1
ATOM 1663 O O . TYR A 1 207 ? 7.592 -16.153 -6.247 1.00 94.81 207 TYR A O 1
ATOM 1671 N N . PHE A 1 208 ? 7.759 -17.719 -7.845 1.00 93.88 208 PHE A N 1
ATOM 1672 C CA . PHE A 1 208 ? 9.019 -18.270 -7.340 1.00 93.88 208 PHE A CA 1
ATOM 1673 C C . PHE A 1 208 ? 10.148 -17.244 -7.393 1.00 93.88 208 PHE A C 1
ATOM 1675 O O . PHE A 1 208 ? 10.882 -17.095 -6.414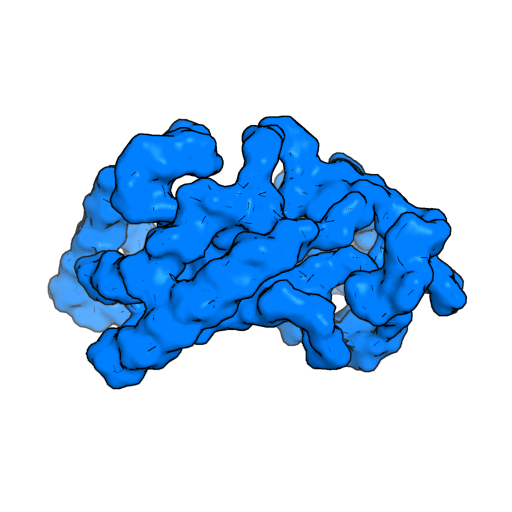 1.00 93.88 208 PHE A O 1
ATOM 1682 N N . ARG A 1 209 ? 10.240 -16.467 -8.479 1.00 93.56 209 ARG A N 1
ATOM 1683 C CA . ARG A 1 209 ? 11.200 -15.359 -8.573 1.00 93.56 209 ARG A CA 1
ATOM 1684 C C . ARG A 1 209 ? 11.013 -14.344 -7.449 1.00 93.56 209 ARG A C 1
ATOM 1686 O O . ARG A 1 209 ? 11.993 -13.891 -6.866 1.00 93.56 209 ARG A O 1
ATOM 1693 N N . LEU A 1 210 ? 9.771 -13.998 -7.116 1.00 94.06 210 LEU A N 1
ATOM 1694 C CA . LEU A 1 210 ? 9.466 -13.054 -6.039 1.00 94.06 210 LEU A CA 1
ATOM 1695 C C . LEU A 1 210 ? 9.648 -13.648 -4.645 1.00 94.06 210 LEU A C 1
ATOM 1697 O O . LEU A 1 210 ? 10.069 -12.934 -3.740 1.00 94.06 210 LEU A O 1
ATOM 1701 N N . TYR A 1 211 ? 9.332 -14.928 -4.469 1.00 92.94 211 TYR A N 1
ATOM 1702 C CA . TYR A 1 211 ? 9.441 -15.631 -3.196 1.00 92.94 211 TYR A CA 1
ATOM 1703 C C . TYR A 1 211 ? 10.903 -15.795 -2.769 1.00 92.94 211 TYR A C 1
ATOM 1705 O O . TYR A 1 211 ? 11.232 -15.575 -1.608 1.00 92.94 211 TYR A O 1
ATOM 1713 N N . PHE A 1 212 ? 11.786 -16.121 -3.718 1.00 91.44 212 PHE A N 1
ATOM 1714 C CA . PHE A 1 212 ? 13.231 -16.220 -3.489 1.00 91.44 212 PHE A CA 1
ATOM 1715 C C . PHE A 1 212 ? 13.980 -14.902 -3.727 1.00 91.44 212 PHE A C 1
ATOM 1717 O O . PHE A 1 212 ? 15.206 -14.870 -3.651 1.00 91.44 212 PHE A O 1
ATOM 1724 N N . THR A 1 213 ? 13.262 -13.818 -4.039 1.00 90.00 213 THR A N 1
ATOM 1725 C CA . THR A 1 213 ? 13.841 -12.502 -4.352 1.00 90.00 213 THR A CA 1
ATOM 1726 C C . THR A 1 213 ? 14.926 -12.585 -5.445 1.00 90.00 213 THR A C 1
ATOM 1728 O O . THR A 1 213 ? 15.913 -11.845 -5.443 1.00 90.00 213 THR A O 1
ATOM 1731 N N . PHE A 1 214 ? 14.728 -13.476 -6.423 1.00 92.25 214 PHE A N 1
ATOM 1732 C CA . PHE A 1 214 ? 15.589 -13.635 -7.594 1.00 92.25 214 PHE A CA 1
ATOM 1733 C C . PHE A 1 214 ? 15.229 -12.604 -8.667 1.00 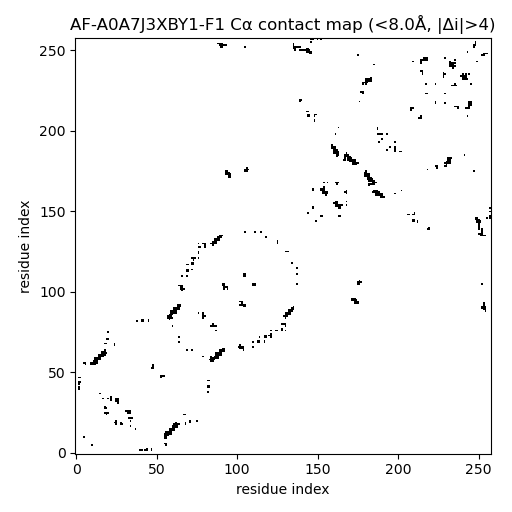92.25 214 PHE A C 1
ATOM 1735 O O . PHE A 1 214 ? 14.720 -12.905 -9.748 1.00 92.25 214 PHE A O 1
ATOM 1742 N N . ILE A 1 215 ? 15.446 -11.345 -8.301 1.00 92.12 215 ILE A N 1
ATOM 1743 C CA . ILE A 1 215 ? 15.179 -10.161 -9.109 1.00 92.12 215 ILE A CA 1
ATOM 1744 C C . ILE A 1 215 ? 16.280 -9.122 -8.872 1.00 92.12 215 ILE A C 1
ATOM 1746 O O . ILE A 1 215 ? 16.760 -8.992 -7.733 1.00 92.12 215 ILE A O 1
ATOM 1750 N N . PRO A 1 216 ? 16.657 -8.345 -9.903 1.00 93.06 216 PRO A N 1
ATOM 1751 C CA . PRO A 1 216 ? 17.598 -7.255 -9.718 1.00 93.06 216 PRO A CA 1
ATOM 1752 C C . PRO A 1 216 ? 17.004 -6.188 -8.795 1.00 93.06 216 PRO A C 1
ATOM 1754 O O . PRO A 1 216 ? 15.798 -6.150 -8.530 1.00 93.06 216 PRO A O 1
ATOM 1757 N N . SER A 1 217 ? 17.874 -5.345 -8.257 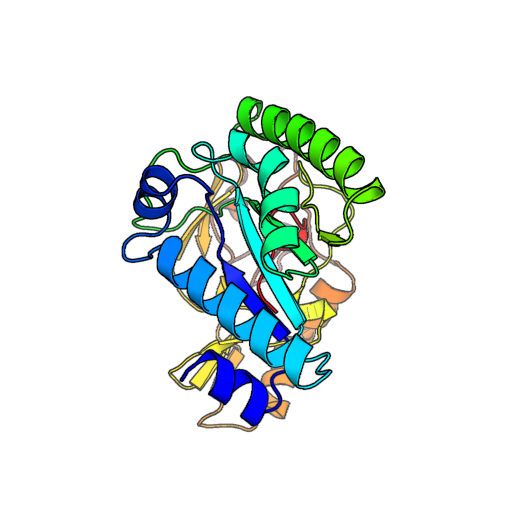1.00 91.38 217 SER A N 1
ATOM 1758 C CA . SER A 1 217 ? 17.498 -4.263 -7.357 1.00 91.38 217 SER A CA 1
ATOM 1759 C C . SER A 1 217 ? 17.640 -2.946 -8.118 1.00 91.38 217 SER A C 1
ATOM 1761 O O . SER A 1 217 ? 18.757 -2.546 -8.432 1.00 91.38 217 SER A O 1
ATOM 1763 N N . CYS A 1 218 ? 16.523 -2.333 -8.532 1.00 93.06 218 CYS A N 1
ATOM 1764 C CA . CYS A 1 218 ? 16.578 -1.118 -9.353 1.00 93.06 218 CYS A CA 1
ATOM 1765 C C . CYS A 1 218 ? 16.565 0.168 -8.524 1.00 93.06 218 CYS A C 1
ATOM 1767 O O . CYS A 1 218 ? 17.185 1.133 -8.950 1.00 93.06 218 CYS A O 1
ATOM 1769 N N . LEU A 1 219 ? 15.868 0.206 -7.380 1.00 91.62 219 LEU A N 1
ATOM 1770 C CA . LEU A 1 219 ? 15.686 1.448 -6.605 1.00 91.62 219 LEU A CA 1
ATOM 1771 C C . LEU A 1 219 ? 16.948 1.920 -5.864 1.00 91.62 219 LEU A C 1
ATOM 1773 O O . LEU A 1 219 ? 17.057 3.096 -5.539 1.00 91.62 219 LEU A O 1
ATOM 1777 N N . ASP A 1 220 ? 17.883 1.018 -5.588 1.00 90.00 220 ASP A N 1
ATOM 1778 C CA . ASP A 1 220 ? 19.190 1.267 -4.962 1.00 90.00 220 ASP A CA 1
ATOM 1779 C C . ASP A 1 220 ? 20.356 1.103 -5.955 1.00 90.00 220 ASP A C 1
ATOM 1781 O O . ASP A 1 220 ? 21.520 1.064 -5.558 1.00 90.00 220 ASP A O 1
ATOM 1785 N N . CYS A 1 221 ? 20.068 0.993 -7.255 1.00 92.69 221 CYS A N 1
ATOM 1786 C CA . CYS A 1 221 ? 21.097 0.882 -8.280 1.00 92.69 221 CYS A CA 1
ATOM 1787 C C . CYS A 1 221 ? 21.750 2.244 -8.551 1.00 92.69 221 CYS A C 1
ATOM 1789 O O . CYS A 1 221 ? 21.058 3.228 -8.791 1.00 92.69 221 CYS A O 1
ATOM 1791 N N . ASN A 1 222 ? 23.081 2.284 -8.669 1.00 91.94 222 ASN A N 1
ATOM 1792 C CA . ASN A 1 222 ? 23.825 3.502 -9.032 1.00 91.94 222 ASN A CA 1
ATOM 1793 C C . ASN A 1 222 ? 23.450 4.084 -10.411 1.00 91.94 222 ASN A C 1
ATOM 1795 O O . ASN A 1 222 ? 23.803 5.219 -10.717 1.00 91.94 222 ASN A O 1
ATOM 1799 N N . LEU A 1 223 ? 22.775 3.304 -11.262 1.00 93.50 223 LEU A N 1
ATOM 1800 C CA . LEU A 1 223 ? 22.333 3.715 -12.597 1.00 93.50 223 LEU A CA 1
ATOM 1801 C C . LEU A 1 223 ? 20.835 4.048 -12.658 1.00 93.50 223 LEU A C 1
ATOM 1803 O O . LEU A 1 223 ? 20.318 4.249 -13.754 1.00 93.50 223 LEU A O 1
ATOM 1807 N N . VAL A 1 224 ? 20.123 4.071 -11.524 1.00 91.81 224 VAL A N 1
ATOM 1808 C CA . VAL A 1 224 ? 18.654 4.203 -11.469 1.00 91.81 224 VAL A CA 1
ATOM 1809 C C . VAL A 1 224 ? 18.126 5.418 -12.237 1.00 91.81 224 VAL A C 1
ATOM 1811 O O . VAL A 1 224 ? 17.147 5.286 -12.974 1.00 91.81 224 VAL A O 1
ATOM 1814 N N . ASP A 1 225 ? 18.833 6.547 -12.154 1.00 88.94 225 ASP A N 1
ATOM 1815 C CA . ASP A 1 225 ? 18.459 7.814 -12.795 1.00 88.94 225 ASP A CA 1
ATOM 1816 C C . ASP A 1 225 ? 18.706 7.835 -14.315 1.00 88.94 225 ASP A C 1
ATOM 1818 O O . ASP A 1 225 ? 18.171 8.687 -15.022 1.00 88.94 225 ASP A O 1
ATOM 1822 N N . TYR A 1 226 ? 19.499 6.892 -14.834 1.00 93.00 226 TYR A N 1
ATOM 1823 C CA . TYR A 1 226 ? 19.932 6.853 -16.239 1.00 93.00 226 TYR A CA 1
ATOM 1824 C C . TYR A 1 226 ? 19.460 5.599 -16.988 1.00 93.00 226 TYR A C 1
ATOM 1826 O O . TYR A 1 226 ? 19.523 5.533 -18.216 1.00 93.00 226 TYR A O 1
ATOM 1834 N N . CYS A 1 227 ? 19.017 4.568 -16.271 1.00 94.88 227 CYS A N 1
ATOM 1835 C CA . CYS A 1 227 ? 18.699 3.271 -16.847 1.00 94.88 227 CYS A CA 1
ATOM 1836 C C . CYS A 1 227 ? 17.283 3.254 -17.438 1.00 94.88 227 CYS A C 1
ATOM 1838 O O . CYS A 1 227 ? 16.301 3.194 -16.710 1.00 94.88 227 CYS A O 1
ATOM 1840 N N . ALA A 1 228 ? 17.157 3.187 -18.765 1.00 94.31 228 ALA A N 1
ATOM 1841 C CA . ALA A 1 228 ? 15.852 3.152 -19.439 1.00 94.31 228 ALA A CA 1
ATOM 1842 C C . ALA A 1 228 ? 14.940 1.975 -19.011 1.00 94.31 228 ALA A C 1
ATOM 1844 O O . ALA A 1 228 ? 13.718 2.070 -19.113 1.00 94.31 228 ALA A O 1
ATOM 1845 N N . LEU A 1 229 ? 15.503 0.883 -18.477 1.00 94.88 229 LEU A N 1
ATOM 1846 C CA . LEU A 1 229 ? 14.739 -0.266 -17.963 1.00 94.88 229 LEU A CA 1
ATOM 1847 C C . LEU A 1 229 ? 13.911 0.088 -16.708 1.00 94.88 229 LEU A C 1
ATOM 1849 O O . LEU A 1 229 ? 12.920 -0.574 -16.388 1.00 94.88 229 LEU A O 1
ATOM 1853 N N . THR A 1 230 ? 14.257 1.167 -15.996 1.00 94.56 230 THR A N 1
ATOM 1854 C CA . THR A 1 230 ? 13.472 1.658 -14.850 1.00 94.56 230 THR A CA 1
ATOM 1855 C C . THR A 1 230 ? 12.214 2.420 -15.281 1.00 94.56 230 THR A C 1
ATOM 1857 O O . THR A 1 230 ? 11.314 2.625 -14.464 1.00 94.56 230 THR A O 1
ATOM 1860 N N . MET A 1 231 ? 12.055 2.722 -16.573 1.00 94.94 231 MET A N 1
ATOM 1861 C CA . MET A 1 231 ? 10.913 3.479 -17.094 1.00 94.94 231 MET A CA 1
ATOM 1862 C C . MET A 1 231 ? 9.674 2.622 -17.396 1.00 94.94 231 MET A C 1
ATOM 1864 O O . MET A 1 231 ? 8.584 3.177 -17.539 1.00 94.94 231 MET A O 1
ATOM 1868 N N . SER A 1 232 ? 9.769 1.286 -17.460 1.00 96.06 232 SER A N 1
ATOM 1869 C CA . SER A 1 232 ? 8.589 0.410 -17.592 1.00 96.06 232 SER A CA 1
ATOM 1870 C C . SER A 1 232 ? 8.757 -0.960 -16.931 1.00 96.06 232 SER A C 1
ATOM 1872 O O . SER A 1 232 ? 9.864 -1.392 -16.623 1.00 96.06 232 SER A O 1
ATOM 1874 N N . ASN A 1 233 ? 7.649 -1.660 -16.673 1.00 96.19 233 ASN A N 1
ATOM 1875 C CA . ASN A 1 233 ? 7.658 -3.035 -16.146 1.00 96.19 233 ASN A CA 1
ATOM 1876 C C . ASN A 1 233 ? 7.835 -4.123 -17.211 1.00 96.19 233 ASN A C 1
ATOM 1878 O O . ASN A 1 233 ? 7.663 -5.295 -16.885 1.00 96.19 233 ASN A O 1
ATOM 1882 N N . GLU A 1 234 ? 8.181 -3.759 -18.445 1.00 95.56 234 GLU A N 1
ATOM 1883 C CA . GLU A 1 234 ? 8.280 -4.698 -19.566 1.00 95.56 234 GLU A CA 1
ATOM 1884 C C . GLU A 1 234 ? 9.580 -5.517 -19.547 1.00 95.56 234 GLU A C 1
ATOM 1886 O O . GLU A 1 234 ? 9.590 -6.612 -20.101 1.00 95.56 234 GLU A O 1
ATOM 1891 N N . GLY A 1 235 ? 10.645 -5.052 -18.881 1.00 94.69 235 GL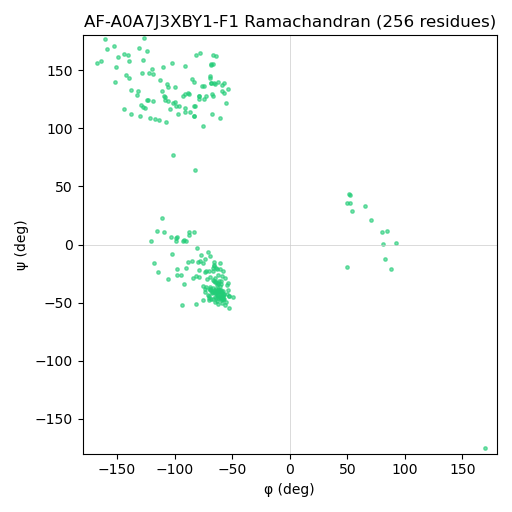Y A N 1
ATOM 1892 C CA . GLY A 1 235 ? 11.914 -5.783 -18.802 1.00 94.69 235 GLY A CA 1
ATOM 1893 C C . GLY A 1 235 ? 12.891 -5.243 -17.755 1.00 94.69 235 GLY A C 1
ATOM 1894 O O . GLY A 1 235 ? 12.821 -4.070 -17.391 1.00 94.69 235 GLY A O 1
ATOM 1895 N N . ASP A 1 236 ? 13.811 -6.088 -17.283 1.00 95.19 236 ASP A N 1
ATOM 1896 C CA . ASP A 1 236 ? 14.960 -5.700 -16.449 1.00 95.19 236 ASP A CA 1
ATOM 1897 C C . ASP A 1 236 ? 16.305 -6.191 -17.006 1.00 95.19 236 ASP A C 1
ATOM 1899 O O . ASP A 1 236 ? 16.370 -6.857 -18.038 1.00 95.19 236 ASP A O 1
ATOM 1903 N N . CYS A 1 237 ? 17.401 -5.834 -16.328 1.00 95.12 237 CYS A N 1
ATOM 1904 C CA . CYS A 1 237 ? 18.763 -6.154 -16.757 1.00 95.12 237 CYS A CA 1
ATOM 1905 C C . CYS A 1 237 ? 19.114 -7.648 -16.670 1.00 95.12 237 CYS A C 1
ATOM 1907 O O . CYS A 1 237 ? 20.167 -8.039 -17.166 1.00 95.12 237 CYS A O 1
ATOM 1909 N N . TRP A 1 238 ? 18.266 -8.476 -16.053 1.00 94.94 238 TRP A N 1
ATOM 1910 C CA . TRP A 1 238 ? 18.412 -9.935 -16.027 1.00 94.94 238 TRP A CA 1
ATOM 1911 C C . TRP A 1 238 ? 17.530 -10.617 -17.085 1.00 94.94 238 TRP A C 1
ATOM 1913 O O . TRP A 1 238 ? 17.512 -11.841 -17.172 1.00 94.94 238 TRP A O 1
ATOM 1923 N N . GLY A 1 239 ? 16.824 -9.836 -17.913 1.00 93.25 239 GLY A N 1
ATOM 1924 C CA . GLY A 1 239 ? 16.014 -10.333 -19.024 1.00 93.25 239 GLY A CA 1
ATOM 1925 C C . GLY A 1 239 ? 14.606 -10.773 -18.630 1.00 93.25 239 GLY A C 1
ATOM 1926 O O . GLY A 1 239 ? 13.919 -11.398 -19.435 1.00 93.25 239 GLY A O 1
ATOM 1927 N N . TYR A 1 240 ? 14.145 -10.458 -17.419 1.00 93.81 240 TYR A N 1
ATOM 1928 C CA . TYR A 1 240 ? 12.829 -10.896 -16.979 1.00 93.81 240 TYR A CA 1
ATOM 1929 C C . TYR A 1 240 ? 11.692 -9.974 -17.405 1.00 93.81 240 TYR A C 1
ATOM 1931 O O . TYR A 1 240 ? 11.788 -8.753 -17.287 1.00 93.81 240 TYR A O 1
ATOM 1939 N N . THR A 1 241 ? 10.554 -10.577 -17.760 1.00 93.12 241 THR A N 1
ATOM 1940 C CA . THR A 1 241 ? 9.312 -9.870 -18.085 1.00 93.12 241 THR A CA 1
ATOM 1941 C C . THR A 1 241 ? 8.087 -10.567 -17.463 1.00 93.12 241 THR A C 1
ATOM 1943 O O . THR A 1 241 ? 7.991 -11.790 -17.536 1.00 93.12 241 THR A O 1
ATOM 1946 N N . PRO A 1 242 ? 7.162 -9.841 -16.802 1.00 94.25 242 PRO A N 1
ATOM 1947 C CA . PRO A 1 242 ? 7.318 -8.465 -16.332 1.00 94.25 242 PRO A CA 1
ATOM 1948 C C . PRO A 1 242 ? 8.373 -8.368 -15.211 1.00 94.25 242 PRO A C 1
ATOM 1950 O O . PRO A 1 242 ? 8.719 -9.365 -14.564 1.00 94.25 242 PRO A O 1
ATOM 1953 N N . THR A 1 243 ? 8.865 -7.154 -14.945 1.00 94.44 243 THR A N 1
ATOM 1954 C CA . THR A 1 243 ? 9.844 -6.912 -13.871 1.00 94.44 243 THR A CA 1
ATOM 1955 C C . THR A 1 243 ? 9.293 -6.159 -12.657 1.00 94.44 243 THR A C 1
ATOM 1957 O O . THR A 1 243 ? 8.772 -5.038 -12.754 1.00 94.44 243 THR A O 1
ATOM 1960 N N . CYS A 1 244 ? 9.505 -6.758 -11.480 1.00 94.31 244 CYS A N 1
ATOM 1961 C CA . CYS A 1 244 ? 9.188 -6.206 -10.160 1.00 94.31 244 CYS A CA 1
ATOM 1962 C C . CYS A 1 244 ? 10.359 -5.446 -9.512 1.00 94.31 244 CYS A C 1
ATOM 1964 O O . CYS A 1 244 ? 10.225 -4.984 -8.380 1.00 94.31 244 CYS A O 1
ATOM 1966 N N . ALA A 1 245 ? 11.495 -5.310 -10.202 1.00 93.69 245 ALA A N 1
ATOM 1967 C CA . ALA A 1 245 ? 12.749 -4.802 -9.640 1.00 93.69 245 ALA A CA 1
ATOM 1968 C C . ALA A 1 245 ? 12.691 -3.337 -9.154 1.00 93.69 245 ALA A C 1
ATOM 1970 O O . ALA A 1 245 ? 13.484 -2.929 -8.310 1.00 93.69 245 ALA A O 1
ATOM 1971 N N . HIS A 1 246 ? 11.725 -2.556 -9.650 1.00 94.44 246 HIS A N 1
ATOM 1972 C CA . HIS A 1 246 ? 11.482 -1.155 -9.272 1.00 94.44 246 HIS A CA 1
ATOM 1973 C C . HIS A 1 246 ? 10.169 -0.972 -8.470 1.00 94.44 246 HIS A C 1
ATOM 1975 O O . HIS A 1 246 ? 9.542 0.087 -8.484 1.00 94.44 246 HIS A O 1
ATOM 1981 N N . CYS A 1 247 ? 9.671 -2.029 -7.823 1.00 94.31 247 CYS A N 1
ATOM 1982 C CA . CYS A 1 247 ? 8.405 -1.987 -7.088 1.00 94.31 247 CYS A CA 1
ATOM 1983 C C . CYS A 1 247 ? 8.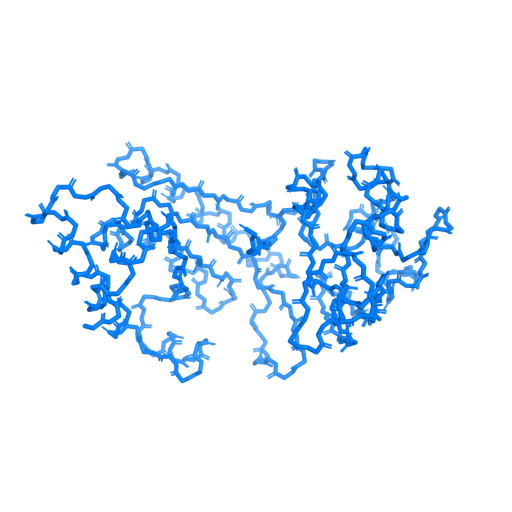593 -1.390 -5.680 1.00 94.31 247 CYS A C 1
ATOM 1985 O O . CYS A 1 247 ? 9.278 -2.012 -4.874 1.00 94.31 247 CYS A O 1
ATOM 1987 N N . PRO A 1 248 ? 7.948 -0.269 -5.300 1.00 94.81 248 PRO A N 1
ATOM 1988 C CA . PRO A 1 248 ? 8.138 0.323 -3.969 1.00 94.81 248 PRO A CA 1
ATOM 1989 C C . PRO A 1 248 ? 7.646 -0.581 -2.825 1.00 94.81 248 PRO A C 1
ATOM 1991 O O . PRO A 1 248 ? 8.193 -0.553 -1.723 1.00 94.81 248 PRO A O 1
ATOM 1994 N N . TYR A 1 249 ? 6.646 -1.425 -3.093 1.00 95.06 249 TYR A N 1
ATOM 1995 C CA . TYR A 1 249 ? 6.089 -2.370 -2.121 1.00 95.06 249 TYR A CA 1
ATOM 1996 C C . TYR A 1 249 ? 7.038 -3.534 -1.818 1.00 95.06 249 TYR A C 1
ATOM 1998 O O . TYR A 1 249 ? 7.028 -4.059 -0.711 1.00 95.06 249 TYR A O 1
ATOM 2006 N N . LEU A 1 250 ? 7.882 -3.927 -2.782 1.00 94.12 250 LEU A N 1
ATOM 2007 C CA . LEU A 1 250 ? 8.905 -4.958 -2.582 1.00 94.12 250 LEU A CA 1
ATOM 2008 C C . LEU A 1 250 ? 9.926 -4.531 -1.520 1.00 94.12 250 LEU A C 1
ATOM 2010 O O . LEU A 1 250 ? 10.371 -5.356 -0.726 1.00 94.12 250 LEU A O 1
ATOM 2014 N N . TYR A 1 251 ? 10.278 -3.246 -1.515 1.00 93.81 251 TYR A N 1
ATOM 2015 C CA . TYR A 1 251 ? 11.211 -2.644 -0.563 1.00 93.81 251 TYR A CA 1
ATOM 2016 C C . TYR A 1 251 ? 10.522 -2.164 0.717 1.00 93.81 251 TYR A C 1
ATOM 2018 O O . TYR A 1 251 ? 11.154 -1.479 1.515 1.00 93.81 251 TYR A O 1
ATOM 2026 N N . MET A 1 252 ? 9.234 -2.475 0.910 1.00 94.25 252 MET A N 1
ATOM 2027 C CA . MET A 1 252 ? 8.437 -2.022 2.056 1.00 94.25 252 MET A CA 1
ATOM 2028 C C . MET A 1 252 ? 8.453 -0.495 2.254 1.00 94.25 252 MET A C 1
ATOM 2030 O O . MET A 1 252 ? 8.325 -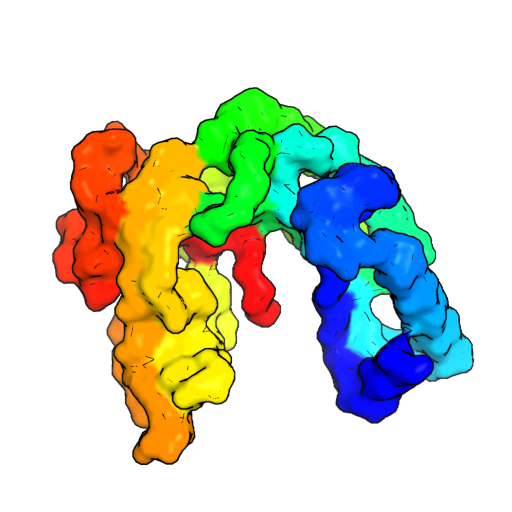0.015 3.376 1.00 94.25 252 MET A O 1
ATOM 2034 N N . LEU A 1 253 ? 8.613 0.286 1.180 1.00 95.06 253 LEU A N 1
ATOM 2035 C CA . LEU A 1 253 ? 8.496 1.751 1.235 1.00 95.06 253 LEU A CA 1
ATOM 2036 C C . LEU A 1 253 ? 7.024 2.150 1.407 1.00 95.06 253 LEU A C 1
ATOM 2038 O O . LEU A 1 253 ? 6.667 3.088 2.110 1.00 95.06 253 LEU A O 1
ATOM 2042 N N . SER A 1 254 ? 6.136 1.403 0.770 1.00 94.81 254 SER A N 1
ATOM 2043 C CA . SER A 1 254 ? 4.697 1.591 0.870 1.00 94.81 254 SER A CA 1
ATOM 2044 C C . SER A 1 254 ? 4.059 0.255 1.217 1.00 94.81 254 SER A C 1
ATOM 2046 O O . SER A 1 254 ? 4.559 -0.802 0.819 1.00 94.81 254 SER A O 1
ATOM 2048 N N . TYR A 1 255 ? 2.970 0.295 1.974 1.00 91.38 255 TYR A N 1
ATOM 2049 C CA . TYR A 1 255 ? 2.184 -0.878 2.317 1.00 91.38 255 TYR A CA 1
ATOM 2050 C C . TYR A 1 255 ? 1.144 -1.126 1.235 1.00 91.38 255 TYR A C 1
ATOM 2052 O O . TYR A 1 255 ? 0.396 -0.233 0.835 1.00 91.38 255 TYR A O 1
ATOM 2060 N N . CYS A 1 256 ? 1.097 -2.367 0.764 1.00 84.06 256 CYS A N 1
ATOM 2061 C CA . CYS A 1 256 ? 0.007 -2.826 -0.074 1.00 84.06 256 CYS A CA 1
ATOM 2062 C C . CYS A 1 256 ? -1.077 -3.416 0.833 1.00 84.06 256 CYS A C 1
ATOM 2064 O O . CYS A 1 256 ? -0.730 -4.262 1.657 1.00 84.06 256 CYS A O 1
ATOM 2066 N N . PRO A 1 257 ? -2.352 -3.020 0.687 1.00 70.62 257 PRO A N 1
ATOM 2067 C CA . PRO A 1 257 ? -3.435 -3.667 1.411 1.00 70.62 257 PRO A CA 1
ATOM 2068 C C . PRO A 1 257 ? -3.596 -5.097 0.877 1.00 70.62 257 PRO A C 1
ATOM 2070 O O . PRO A 1 257 ? -3.934 -5.288 -0.294 1.00 70.62 257 PRO A O 1
ATOM 2073 N N . LEU A 1 258 ? -3.283 -6.073 1.725 1.00 75.38 258 LEU A N 1
ATOM 2074 C CA . LEU A 1 258 ? -3.508 -7.507 1.555 1.00 75.38 258 LEU A CA 1
ATOM 2075 C C . LEU A 1 258 ? -4.094 -8.054 2.848 1.00 75.38 258 LEU A C 1
ATOM 2077 O O . LEU A 1 258 ? -3.650 -7.561 3.910 1.00 75.38 258 LEU A O 1
#

pLDDT: mean 93.5, std 3.64, range [70.62, 97.94]

Nearest PDB structures (foldseek):
  6efn-assembly1_A-2  TM=7.416E-01  e=2.770E-06  Bacillus subtilis subsp. subtilis str. 168
  6c8v-assembly1_A  TM=5.278E-01  e=1.321E-04  Methylorubrum extorquens
  5ume-assembly1_D  TM=4.037E-01  e=4.630E-02  Haemophilus influenzae Rd KW20
  6d33-assembly1_B  TM=4.684E-01  e=4.946E-01  Halalkalibacterium halodurans C-125
  3iqw-assembly1_A  TM=3.412E-01  e=4.367E-01  Thermochaetoides thermophila

Solvent-accessible surface area (backbone atoms only — not comparable to full-atom values): 14316 Å² total; per-residue (Å²): 106,69,56,55,51,43,46,73,71,61,37,65,68,43,80,44,82,55,53,46,87,51,67,68,59,26,38,70,74,41,73,94,53,57,66,69,59,53,52,54,48,34,47,51,34,43,52,54,23,65,78,66,76,44,79,52,44,40,35,31,35,38,32,54,38,23,58,85,38,40,88,47,55,50,54,47,62,63,56,35,47,77,40,59,27,51,31,39,36,46,18,42,48,75,50,50,86,89,60,75,84,79,39,63,16,72,54,31,71,74,45,39,52,52,38,53,54,28,50,50,51,36,55,59,46,41,78,81,39,88,37,45,76,48,76,43,42,86,59,74,54,91,70,56,52,36,64,36,46,73,68,75,46,70,29,73,46,97,86,34,41,26,12,70,32,73,83,29,59,43,72,50,48,34,48,60,68,78,47,62,26,42,35,58,54,43,77,59,40,41,61,84,80,45,61,65,69,63,33,48,61,68,43,45,65,62,38,52,33,42,62,71,50,68,60,67,67,38,80,77,35,97,51,47,95,75,40,73,52,65,35,35,32,71,35,43,98,85,70,42,66,72,38,68,38,72,40,55,45,28,28,35,32,24,74,75,96,124

Sequence (258 aa):
ELSEKLVELGVDEVYVSLDALDVELYSKIRRGGELSKITKGLEKLLKLKSSSELLRPEVKAIFTVTRLNVDEVGKVLTYARSLGVSEVFYSYYIDYPGAPPGLDCLGVPECRERFRERLVEVSMKQLELGPRVAKPNIAPTSFRRCPFASNRALFVRVDGKVSPCIYYSRNWRTRVMGVERRIREVVIGDITKEPLRDIWSRYAEIYFRLYFTFIPSCLDCNLVDYCALTMSNEGDCWGYTPTCAHCPYLYMLSYCPL

Foldseek 3Di:
DVLVVQVVVVPQEDEAEQQADDQVLCCLQPPPDGNVVVLVSLQVNVVVCVVVVHPPNAYEYEHAAFPSHLVCLLVVLVVCLVSNHQEYEYFYDWFWPPDDPRGHLLLPPVSLVSSVVSVVSNVVVCVVGRHHYHYFDSAFDPQFAAPLLVVVHWDADPQQFIASDPQQCAWTWIAGNNAIATRHHDTQDGVVPDPVVVSSVSCVVVSVCRHVVVAAAQRPDPCNVPDPLVHYQQADPVGDPRHCNNPSVRRRNGDDDD

Radius of gyration: 19.58 Å; Cα contacts (8 Å, |Δi|>4): 439; chains: 1; bounding box: 50×44×46 Å

Mean predicted aligned error: 4.0 Å

Secondary structure (DSSP, 8-state):
-HHHHHHHTT--EEEEE---SSHHHHHHHSTT--HHHHHHHHHHHHHHHHHTT---SEEEEEEEE-TTTGGGHHHHHHHHHHTT--EEEEEE----TTPPTT---TT-HHHHHHHHHHHHHHHHHHHHS-SEEEPPPSS--S----HHHHTT--EE-TTSEEESSGGGSS-EEEEETTEEEEEPP---EETTTS-HHHHHHHHHHHHHHHHTT-S---TT-TTTTT-GGGGBTT--TT--SS--TT-TTTTTSS----